Protein AF-A0A969JCV2-F1 (afdb_monomer_lite)

Foldseek 3Di:
DVVVVVVVVVVVVCVVLLDDCPVVCVPCLLVLLLVLLLLLQCLAPPNVPLVSLLASCLSCCQNLQQVVNLNSLLSSLCNNLLSNLVCLCVQPPPCVVVQDRVRNNVVSVCVSVVLSVVSSVLSSVLSNQLNVVCFQHDLLVSLVSSLVSNLVSLVVCVVDPSNPDASLNSCPPPVPVLCVVCVPVRSSSSSSVSSSSSSVVNNVVCVSNVNDRPHPPVPPPDDDDDDDDDDDDDDDDDDDDDDDPDDDDDPDDDDD

Structure (mmCIF, N/CA/C/O backbone):
data_AF-A0A969JCV2-F1
#
_entry.id   AF-A0A969JCV2-F1
#
loop_
_atom_site.group_PDB
_atom_site.id
_atom_site.type_symbol
_atom_site.label_atom_id
_atom_site.label_alt_id
_atom_site.label_comp_id
_atom_site.label_asym_id
_atom_site.label_entity_id
_atom_site.label_seq_id
_atom_site.pdbx_PDB_ins_code
_atom_site.Cartn_x
_atom_site.Cartn_y
_atom_site.Cartn_z
_atom_site.occupancy
_atom_site.B_iso_or_equiv
_atom_site.auth_seq_id
_atom_site.auth_comp_id
_atom_site.auth_asym_id
_atom_site.auth_atom_id
_atom_site.pdbx_PDB_model_num
ATOM 1 N N . MET A 1 1 ? -20.016 -38.758 30.111 1.00 60.88 1 MET A N 1
ATOM 2 C CA . MET A 1 1 ? -18.910 -38.739 29.123 1.00 60.88 1 MET A CA 1
ATOM 3 C C . MET A 1 1 ? -18.969 -37.520 28.186 1.00 60.88 1 MET A C 1
ATOM 5 O O . MET A 1 1 ? -17.966 -36.830 28.067 1.00 60.88 1 MET A O 1
ATOM 9 N N . ALA A 1 2 ? -20.132 -37.163 27.619 1.00 63.25 2 ALA A N 1
ATOM 10 C CA . ALA A 1 2 ? -20.286 -36.022 26.694 1.00 63.25 2 ALA A CA 1
ATOM 11 C C . ALA A 1 2 ? -19.918 -34.629 27.268 1.00 63.25 2 ALA A C 1
ATOM 13 O O . ALA A 1 2 ? -19.254 -33.840 26.601 1.00 63.25 2 ALA A O 1
ATOM 14 N N . GLN A 1 3 ? -20.253 -34.330 28.531 1.00 61.31 3 GLN A N 1
ATOM 15 C CA . GLN A 1 3 ? -19.911 -33.029 29.139 1.00 61.31 3 GLN A CA 1
ATOM 16 C C . GLN A 1 3 ? -18.402 -32.790 29.316 1.00 61.31 3 GLN A C 1
ATOM 18 O O . GLN A 1 3 ? -17.944 -31.647 29.329 1.00 61.31 3 GLN A O 1
ATOM 23 N N . GLN A 1 4 ? -17.616 -33.857 29.455 1.00 67.94 4 GLN A N 1
ATOM 24 C CA . GLN A 1 4 ? -16.166 -33.755 29.621 1.00 67.94 4 GLN A CA 1
ATOM 25 C C . GLN A 1 4 ? -15.474 -33.447 28.286 1.00 67.94 4 GLN A C 1
ATOM 27 O O . GLN A 1 4 ? -14.495 -32.702 28.264 1.00 67.94 4 GLN A O 1
ATOM 32 N N . GLN A 1 5 ? -16.027 -33.952 27.177 1.00 68.19 5 GLN A N 1
ATOM 33 C CA . GLN A 1 5 ? -15.576 -33.621 25.825 1.00 68.19 5 GLN A CA 1
ATOM 34 C C . GLN A 1 5 ? -15.898 -32.165 25.463 1.00 68.19 5 GLN A C 1
ATOM 36 O O . GLN A 1 5 ? -15.026 -31.471 24.946 1.00 68.19 5 GLN A O 1
ATOM 41 N N . TRP A 1 6 ? -17.077 -31.655 25.837 1.00 66.75 6 TRP A N 1
ATOM 42 C CA . TRP A 1 6 ? -17.459 -30.257 25.589 1.00 66.75 6 TRP A CA 1
ATOM 43 C C . TRP A 1 6 ? -16.509 -29.247 26.260 1.00 66.75 6 TRP A C 1
ATOM 45 O O . TRP A 1 6 ? -15.954 -28.369 25.603 1.00 66.75 6 TRP A O 1
ATOM 55 N N . LYS A 1 7 ? -16.183 -29.455 27.544 1.00 73.44 7 LYS A N 1
ATOM 56 C CA . LYS A 1 7 ? -15.220 -28.613 28.287 1.00 73.44 7 LYS A CA 1
ATOM 57 C C . LYS A 1 7 ? -13.771 -28.727 27.793 1.00 73.44 7 LYS A C 1
ATOM 59 O O . LYS A 1 7 ? -12.922 -27.917 28.172 1.00 73.44 7 LYS A O 1
ATOM 64 N N . SER A 1 8 ? -13.443 -29.777 27.038 1.00 72.00 8 SER A N 1
ATOM 65 C CA . SER A 1 8 ? -12.140 -29.931 26.377 1.00 72.00 8 SER A CA 1
ATOM 66 C C . SER A 1 8 ? -12.092 -29.092 25.102 1.00 72.00 8 SER A C 1
ATOM 68 O O . SER A 1 8 ? -11.144 -28.334 24.910 1.00 72.00 8 SER A O 1
ATOM 70 N N . VAL A 1 9 ? -13.153 -29.145 24.293 1.00 70.69 9 VAL A N 1
ATOM 71 C CA . VAL A 1 9 ? -13.303 -28.329 23.081 1.00 70.69 9 VAL A CA 1
ATOM 72 C C . VAL A 1 9 ? -13.327 -26.842 23.425 1.00 70.69 9 VAL A C 1
ATOM 74 O O . VAL A 1 9 ? -12.592 -26.088 22.805 1.00 70.69 9 VAL A O 1
ATOM 77 N N . GLU A 1 10 ? -14.039 -26.413 24.470 1.00 69.62 10 GLU A N 1
ATOM 78 C CA . GLU A 1 10 ? -14.010 -25.016 24.939 1.00 69.62 10 GLU A CA 1
ATOM 79 C C . GLU A 1 10 ? -12.619 -24.582 25.421 1.00 69.62 10 GLU A C 1
ATOM 81 O O . GLU A 1 10 ? -12.212 -23.443 25.204 1.00 69.62 10 GLU A O 1
ATOM 86 N N . ARG A 1 11 ? -11.840 -25.481 26.036 1.00 66.69 11 ARG A N 1
ATOM 87 C CA . ARG A 1 11 ? -10.457 -25.192 26.457 1.00 66.69 11 ARG A CA 1
ATOM 88 C C . ARG A 1 11 ? -9.481 -25.130 25.284 1.00 66.69 11 ARG A C 1
ATOM 90 O O . ARG A 1 11 ? -8.543 -24.341 25.322 1.00 66.69 11 ARG A O 1
ATOM 97 N N . TRP A 1 12 ? -9.690 -25.940 24.253 1.00 60.59 12 TRP A N 1
ATOM 98 C CA . TRP A 1 12 ? -8.914 -25.886 23.015 1.00 60.59 12 TRP A CA 1
ATOM 99 C C . TRP A 1 12 ? -9.285 -24.671 22.164 1.00 60.59 12 TRP A C 1
ATOM 101 O O . TRP A 1 12 ? -8.397 -23.935 21.744 1.00 60.59 12 TRP A O 1
ATOM 111 N N . ALA A 1 13 ? -10.580 -24.405 21.994 1.00 56.06 13 ALA A N 1
ATOM 112 C CA . ALA A 1 13 ? -11.107 -23.237 21.301 1.00 56.06 13 ALA A CA 1
ATOM 113 C C . ALA A 1 13 ? -10.680 -21.946 21.998 1.00 56.06 13 ALA A C 1
ATOM 115 O O . ALA A 1 13 ? -10.181 -21.044 21.342 1.00 56.06 13 ALA A O 1
ATOM 116 N N . SER A 1 14 ? -10.767 -21.874 23.329 1.00 54.38 14 SER A N 1
ATOM 117 C CA . SER A 1 14 ? -10.277 -20.710 24.070 1.00 54.38 14 SER A CA 1
ATOM 118 C C . SER A 1 14 ? -8.761 -20.565 23.953 1.00 54.38 14 SER A C 1
ATOM 120 O O . SER A 1 14 ? -8.300 -19.460 23.742 1.00 54.38 14 SER A O 1
ATOM 122 N N . LYS A 1 15 ? -7.949 -21.629 23.949 1.00 52.28 15 LYS A N 1
ATOM 123 C CA . LYS A 1 15 ? -6.501 -21.495 23.678 1.00 52.28 15 LYS A CA 1
ATOM 124 C C . LYS A 1 15 ? -6.175 -21.032 22.251 1.00 52.28 15 LYS A C 1
ATOM 126 O O . LYS A 1 15 ? -5.227 -20.265 22.095 1.00 52.28 15 LYS A O 1
ATOM 131 N N . LEU A 1 16 ? -6.940 -21.460 21.243 1.00 51.97 16 LEU A N 1
ATOM 132 C CA . LEU A 1 16 ? -6.809 -20.985 19.857 1.00 51.97 16 LEU A CA 1
ATOM 133 C C . LEU A 1 16 ? -7.309 -19.541 19.680 1.00 51.97 16 LEU A C 1
ATOM 135 O O . LEU A 1 16 ? -6.733 -18.793 18.899 1.00 51.97 16 LEU A O 1
ATOM 139 N N . LEU A 1 17 ? -8.340 -19.138 20.426 1.00 52.00 17 LEU A N 1
ATOM 140 C CA . LEU A 1 17 ? -8.931 -17.795 20.385 1.00 52.00 17 LEU A CA 1
ATOM 141 C C . LEU A 1 17 ? -8.226 -16.792 21.322 1.00 52.00 17 LEU A C 1
ATOM 143 O O . LEU A 1 17 ? -8.331 -15.592 21.101 1.00 52.00 17 LEU A O 1
ATOM 147 N N . ILE A 1 18 ? -7.494 -17.260 22.342 1.00 52.53 18 ILE A N 1
ATOM 148 C CA . ILE A 1 18 ? -6.749 -16.440 23.325 1.00 52.53 18 ILE A CA 1
ATOM 149 C C . ILE A 1 18 ? -5.265 -16.280 22.937 1.00 52.53 18 ILE A C 1
ATOM 151 O O . ILE A 1 18 ? -4.625 -15.328 23.374 1.00 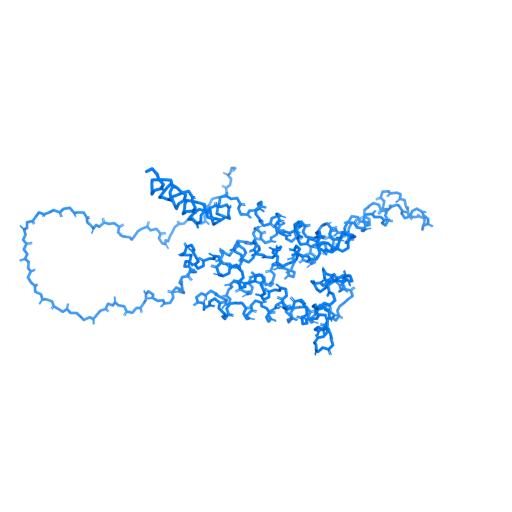52.53 18 ILE A O 1
ATOM 155 N N . ASN A 1 19 ? -4.727 -17.113 22.033 1.00 41.78 19 ASN A N 1
ATOM 156 C CA . ASN A 1 19 ? -3.446 -16.844 21.354 1.00 41.78 19 ASN A CA 1
ATOM 157 C C . ASN A 1 19 ? -3.586 -16.518 19.843 1.00 41.78 19 ASN A C 1
ATOM 159 O O . ASN A 1 19 ? -3.075 -17.279 19.019 1.00 41.78 19 ASN A O 1
ATOM 163 N N . PRO A 1 20 ? -4.208 -15.397 19.427 1.00 44.81 20 PRO A N 1
ATOM 164 C CA . PRO A 1 20 ? -4.107 -14.906 18.050 1.00 44.81 20 PRO A CA 1
ATOM 165 C C . PRO A 1 20 ? -2.816 -14.070 17.812 1.00 44.81 20 PRO A C 1
ATOM 167 O O . PRO A 1 20 ? -2.014 -13.873 18.731 1.00 44.81 20 PRO A O 1
ATOM 170 N N . PRO A 1 21 ? -2.550 -13.598 16.570 1.00 45.78 21 PRO A N 1
ATOM 171 C CA . PRO A 1 21 ? -1.227 -13.198 16.046 1.00 45.78 21 PRO A CA 1
ATOM 172 C C . PRO A 1 21 ? -0.503 -12.012 16.716 1.00 45.78 21 PRO A C 1
ATOM 174 O O . PRO A 1 21 ? 0.588 -11.646 16.271 1.00 45.78 21 PRO A O 1
ATOM 177 N N . ALA A 1 22 ? -1.014 -11.437 17.807 1.00 47.03 22 ALA A N 1
ATOM 178 C CA . ALA A 1 22 ? -0.356 -10.343 18.530 1.00 47.03 22 ALA A CA 1
ATOM 179 C C . ALA A 1 22 ? 1.055 -10.712 19.040 1.00 47.03 22 ALA A C 1
ATOM 181 O O . ALA A 1 22 ? 1.947 -9.860 19.085 1.00 47.03 22 ALA A O 1
ATOM 182 N N . ARG A 1 23 ? 1.303 -11.997 19.347 1.00 48.78 23 ARG A N 1
ATOM 183 C CA . ARG A 1 23 ? 2.644 -12.510 19.694 1.00 48.78 23 ARG A CA 1
ATOM 184 C C . ARG A 1 23 ? 3.592 -12.596 18.486 1.00 48.78 23 ARG A C 1
ATOM 186 O O . ARG A 1 23 ? 4.800 -12.466 18.648 1.00 48.78 23 ARG A O 1
ATOM 193 N N . ILE A 1 24 ? 3.060 -12.787 17.276 1.00 50.75 24 ILE A N 1
ATOM 194 C CA . ILE A 1 24 ? 3.843 -12.892 16.031 1.00 50.75 24 ILE A CA 1
ATOM 195 C C . ILE A 1 24 ? 4.279 -11.499 15.563 1.00 50.75 24 ILE A C 1
ATOM 197 O O . ILE A 1 24 ? 5.454 -11.303 15.243 1.00 50.75 24 ILE A O 1
ATOM 201 N N . ALA A 1 25 ? 3.369 -10.518 15.613 1.00 54.81 25 ALA A N 1
ATOM 202 C CA . ALA A 1 25 ? 3.670 -9.122 15.290 1.00 54.81 25 ALA A CA 1
ATOM 203 C C . ALA A 1 25 ? 4.769 -8.533 16.196 1.00 54.81 25 ALA A C 1
ATOM 205 O O . ALA A 1 25 ? 5.583 -7.734 15.743 1.00 54.81 25 ALA A O 1
ATOM 206 N N . THR A 1 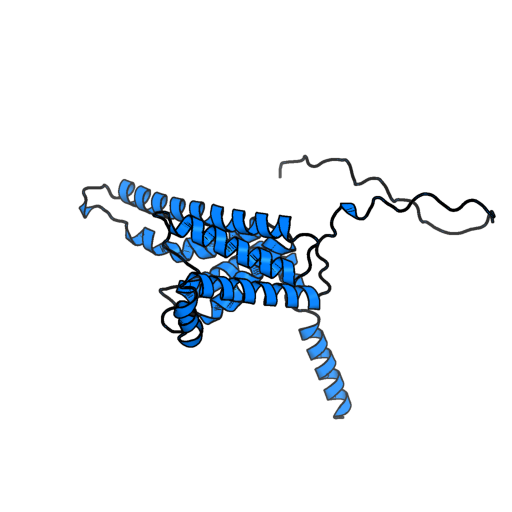26 ? 4.832 -8.961 17.461 1.00 61.28 26 THR A N 1
ATOM 207 C CA . THR A 1 26 ? 5.825 -8.479 18.435 1.00 61.28 26 THR A CA 1
ATOM 208 C C . THR A 1 26 ? 7.163 -9.220 18.375 1.00 61.28 26 THR A C 1
ATOM 210 O O . THR A 1 26 ? 8.195 -8.595 18.601 1.00 61.28 26 THR A O 1
ATOM 213 N N . GLN A 1 27 ? 7.192 -10.514 18.03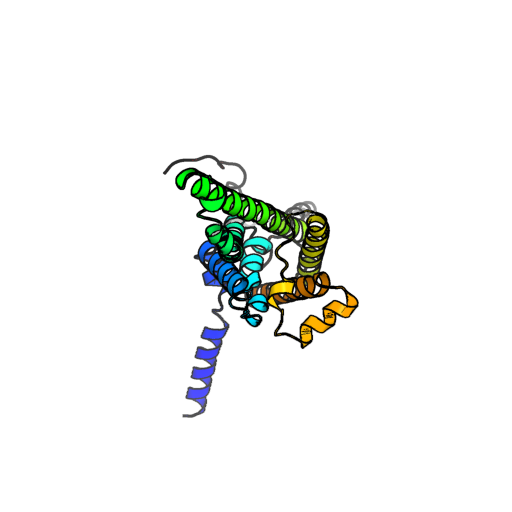4 1.00 70.56 27 GLN A N 1
ATOM 214 C CA . GLN A 1 27 ? 8.449 -11.278 17.967 1.00 70.56 27 GLN A CA 1
ATOM 215 C C . GLN A 1 27 ? 9.192 -11.130 16.635 1.00 70.56 27 GLN A C 1
ATOM 217 O O . GLN A 1 27 ? 10.422 -11.154 16.615 1.00 70.56 27 GLN A O 1
ATOM 222 N N . ARG A 1 28 ? 8.471 -10.995 15.512 1.00 87.31 28 ARG A N 1
ATOM 223 C CA . ARG A 1 28 ? 9.064 -10.852 14.169 1.00 87.31 28 ARG A CA 1
ATOM 224 C C . ARG A 1 28 ? 8.319 -9.796 13.338 1.00 87.31 28 ARG A C 1
ATOM 226 O O . ARG A 1 28 ? 7.762 -10.130 12.290 1.00 87.31 28 ARG A O 1
ATOM 233 N N . PRO A 1 29 ? 8.332 -8.518 13.765 1.00 90.75 29 PRO A N 1
ATOM 234 C CA . PRO A 1 29 ? 7.567 -7.445 13.121 1.00 90.75 29 PRO A CA 1
ATOM 235 C C . PRO A 1 29 ? 7.912 -7.265 11.638 1.00 90.75 29 PRO A C 1
ATOM 237 O O . PRO A 1 29 ? 7.024 -7.038 10.824 1.00 90.75 29 PRO A O 1
ATOM 240 N N . LEU A 1 30 ? 9.191 -7.416 11.271 1.00 95.06 30 LEU A N 1
ATOM 241 C CA . LEU A 1 30 ? 9.649 -7.286 9.883 1.00 95.06 30 LEU A CA 1
ATOM 242 C C . LEU A 1 30 ? 9.045 -8.355 8.974 1.00 95.06 30 LEU A C 1
ATOM 244 O O . LEU A 1 30 ? 8.518 -8.025 7.919 1.00 95.06 30 LEU A O 1
ATOM 248 N N . LEU A 1 31 ? 9.093 -9.623 9.396 1.00 95.25 31 LEU A N 1
ATOM 249 C CA . LEU A 1 31 ? 8.546 -10.733 8.618 1.00 95.25 31 LEU A CA 1
ATOM 250 C C . LEU A 1 31 ? 7.027 -10.611 8.490 1.00 95.25 31 LEU A C 1
ATOM 252 O O . LEU A 1 31 ? 6.486 -10.821 7.412 1.00 95.25 31 LEU A O 1
ATOM 256 N N . PHE A 1 32 ? 6.343 -10.240 9.574 1.00 95.12 32 PHE A N 1
ATOM 257 C CA . PHE A 1 32 ? 4.895 -10.058 9.561 1.00 95.12 32 PHE A CA 1
ATOM 258 C C . PHE A 1 32 ? 4.468 -8.962 8.573 1.00 95.12 32 PHE A C 1
ATOM 260 O O . PHE A 1 32 ? 3.575 -9.177 7.755 1.00 95.12 32 PHE A O 1
ATOM 267 N N . CYS A 1 33 ? 5.166 -7.825 8.577 1.00 97.06 33 CYS A N 1
ATOM 268 C CA . CYS A 1 33 ? 4.969 -6.777 7.582 1.00 97.06 33 CYS A CA 1
ATOM 269 C C . CYS A 1 33 ? 5.326 -7.213 6.158 1.00 97.06 33 CYS A C 1
ATOM 271 O O . CYS A 1 33 ? 4.561 -6.935 5.241 1.00 97.06 33 CYS A O 1
ATOM 273 N N . ALA A 1 34 ? 6.452 -7.901 5.963 1.00 97.50 34 ALA A N 1
ATOM 274 C CA . ALA A 1 34 ? 6.869 -8.389 4.650 1.00 97.50 34 ALA A CA 1
ATOM 275 C C . ALA A 1 34 ? 5.826 -9.343 4.046 1.00 97.50 34 ALA A C 1
ATOM 277 O O . ALA A 1 34 ? 5.492 -9.223 2.871 1.00 97.50 34 ALA A O 1
ATOM 278 N N . LEU A 1 35 ? 5.250 -10.234 4.861 1.00 97.38 35 LEU A N 1
ATOM 279 C CA . LEU A 1 35 ? 4.144 -11.099 4.450 1.00 97.38 35 LEU A CA 1
ATOM 280 C C . LEU A 1 35 ? 2.900 -10.287 4.075 1.00 97.38 35 LEU A C 1
ATOM 282 O O . LEU A 1 35 ? 2.281 -10.583 3.062 1.00 97.38 35 LEU A O 1
ATOM 286 N N . GLY A 1 36 ? 2.559 -9.240 4.834 1.00 97.94 36 GLY A N 1
ATOM 287 C CA . GLY A 1 36 ? 1.481 -8.319 4.456 1.00 97.94 36 GLY A CA 1
ATOM 288 C C . GLY A 1 36 ? 1.711 -7.667 3.090 1.00 97.94 36 GLY A C 1
ATOM 289 O O . GLY A 1 36 ? 0.800 -7.640 2.266 1.00 97.94 36 GLY A O 1
ATOM 290 N N . GLY A 1 37 ? 2.938 -7.204 2.830 1.00 97.94 37 GLY A N 1
ATOM 291 C CA . GLY A 1 37 ? 3.316 -6.586 1.557 1.00 97.94 37 GLY A CA 1
ATOM 292 C C . GLY A 1 37 ? 3.237 -7.574 0.397 1.00 97.94 37 GLY A C 1
ATOM 293 O O . GLY A 1 37 ? 2.687 -7.250 -0.651 1.00 97.94 37 GLY A O 1
ATOM 294 N N . LEU A 1 38 ? 3.691 -8.812 0.616 1.00 98.00 38 LEU A N 1
ATOM 295 C CA . LEU A 1 38 ? 3.561 -9.907 -0.345 1.00 98.00 38 LEU A CA 1
ATOM 296 C C . LEU A 1 38 ? 2.090 -10.220 -0.656 1.00 98.00 38 LEU A C 1
ATOM 298 O O . LEU A 1 38 ? 1.721 -10.309 -1.823 1.00 98.00 38 LEU A O 1
ATOM 302 N N . LEU A 1 39 ? 1.242 -10.368 0.367 1.00 98.12 39 LEU A N 1
ATOM 303 C CA . LEU A 1 39 ? -0.190 -10.624 0.174 1.00 98.12 39 LEU A CA 1
ATOM 304 C C . LEU A 1 39 ? -0.851 -9.504 -0.629 1.00 98.12 39 LEU A C 1
ATOM 306 O O . LEU A 1 39 ? -1.665 -9.780 -1.506 1.00 98.12 39 LEU A O 1
ATOM 310 N N . PHE A 1 40 ? -0.490 -8.252 -0.347 1.00 97.81 40 PHE A N 1
ATOM 311 C CA . PHE A 1 40 ? -1.033 -7.117 -1.076 1.00 97.81 40 PHE A CA 1
ATOM 312 C C . PHE A 1 40 ? -0.533 -7.077 -2.528 1.00 97.81 40 PHE A C 1
ATOM 314 O O . PHE A 1 40 ? -1.345 -6.885 -3.425 1.00 97.81 40 PHE A O 1
ATOM 321 N N . ALA A 1 41 ? 0.751 -7.348 -2.790 1.00 97.00 41 ALA A N 1
ATOM 322 C CA . ALA A 1 41 ? 1.288 -7.443 -4.154 1.00 97.00 41 ALA A CA 1
ATOM 323 C C . ALA A 1 41 ? 0.580 -8.516 -4.991 1.00 97.00 41 ALA A C 1
ATOM 325 O O . ALA A 1 41 ? 0.230 -8.278 -6.142 1.00 97.00 41 ALA A O 1
ATOM 326 N N . LEU A 1 42 ? 0.303 -9.682 -4.401 1.00 96.94 42 LEU A N 1
ATOM 327 C CA . LEU A 1 42 ? -0.426 -10.761 -5.075 1.00 96.94 42 LEU A CA 1
ATOM 328 C C . LEU A 1 42 ? -1.887 -10.399 -5.395 1.00 96.94 42 LEU A C 1
ATOM 330 O O . LEU A 1 42 ? -2.516 -11.055 -6.226 1.00 96.94 42 LEU A O 1
ATOM 334 N N . ALA A 1 43 ? -2.441 -9.368 -4.752 1.00 97.00 43 ALA A N 1
ATOM 335 C CA . ALA A 1 43 ? -3.763 -8.860 -5.091 1.00 97.00 43 ALA A CA 1
ATOM 336 C C . ALA A 1 43 ? -3.769 -8.054 -6.402 1.00 97.00 43 ALA A C 1
ATOM 338 O O . ALA A 1 43 ? -4.830 -7.887 -6.996 1.00 97.00 43 ALA A O 1
ATOM 339 N N . LEU A 1 44 ? -2.612 -7.566 -6.860 1.00 95.00 44 LEU A N 1
ATOM 340 C CA . LEU A 1 44 ? -2.473 -6.798 -8.095 1.00 95.00 44 LEU A CA 1
ATOM 341 C C . LEU A 1 44 ? -2.181 -7.708 -9.303 1.00 95.00 44 LEU A C 1
ATOM 343 O O . LEU A 1 44 ? -1.820 -8.882 -9.141 1.00 95.00 44 LEU A O 1
ATOM 347 N N . PRO A 1 45 ? -2.338 -7.193 -10.538 1.00 90.81 45 PRO A N 1
ATOM 348 C CA . PRO A 1 45 ? -1.839 -7.867 -11.728 1.00 90.81 45 PRO A CA 1
ATOM 349 C C . PRO A 1 45 ? -0.346 -8.227 -11.599 1.00 90.81 45 PRO A C 1
ATOM 351 O O . PRO A 1 45 ? 0.419 -7.454 -11.022 1.00 90.81 45 PRO A O 1
ATOM 354 N N . PRO A 1 46 ? 0.087 -9.377 -12.144 1.00 90.75 46 PRO A N 1
ATOM 355 C CA . PRO A 1 46 ? -0.678 -10.286 -13.005 1.00 90.75 46 PRO A CA 1
ATOM 356 C C . PRO A 1 46 ? -1.570 -11.294 -12.258 1.00 90.75 46 PRO A C 1
ATOM 358 O O . PRO A 1 46 ? -2.381 -11.956 -12.900 1.00 90.75 46 PRO A O 1
ATOM 361 N N . TRP A 1 47 ? -1.443 -11.440 -10.933 1.00 94.62 47 TRP A N 1
ATOM 362 C CA . TRP A 1 47 ? -2.136 -12.504 -10.189 1.00 94.62 47 TRP A CA 1
ATOM 363 C C . TRP A 1 47 ? -3.598 -12.187 -9.876 1.00 94.62 47 TRP A C 1
ATOM 365 O O . TRP A 1 47 ? -4.434 -13.087 -9.915 1.00 94.62 47 TRP A O 1
ATOM 375 N N . GLY A 1 48 ? -3.911 -10.928 -9.553 1.00 93.56 48 GLY A N 1
ATOM 376 C CA . GLY A 1 48 ? -5.290 -10.472 -9.359 1.00 93.56 48 GLY A CA 1
ATOM 377 C C . GLY A 1 48 ? -6.042 -11.189 -8.230 1.00 93.56 48 GLY A C 1
ATOM 378 O O . GLY A 1 48 ? -7.267 -11.325 -8.300 1.00 93.56 48 GLY A O 1
ATOM 379 N N . LEU A 1 49 ? -5.339 -11.664 -7.190 1.00 96.31 49 LEU A N 1
ATOM 380 C CA . LEU A 1 49 ? -5.940 -12.313 -6.016 1.00 96.31 49 LEU A CA 1
ATOM 381 C C . LEU A 1 49 ? -6.574 -11.264 -5.089 1.00 96.31 49 LEU A C 1
ATOM 383 O O . LEU A 1 49 ? -6.188 -11.106 -3.929 1.00 96.31 49 LEU A O 1
ATOM 387 N N . TRP A 1 50 ? -7.566 -10.543 -5.612 1.00 95.94 50 TRP A N 1
ATOM 388 C CA . TRP A 1 50 ? -8.197 -9.376 -4.998 1.00 95.94 50 TRP A CA 1
ATOM 389 C C . TRP A 1 50 ? -8.646 -9.543 -3.534 1.00 95.94 50 TRP A C 1
ATOM 391 O O . TRP A 1 50 ? -8.596 -8.543 -2.806 1.00 95.94 50 TRP A O 1
ATOM 401 N N . PRO A 1 51 ? -9.044 -10.740 -3.029 1.00 96.62 51 PRO A N 1
ATOM 402 C CA . PRO A 1 51 ? -9.394 -10.889 -1.619 1.00 96.62 51 PRO A CA 1
ATOM 403 C C . PRO A 1 51 ? -8.224 -10.577 -0.677 1.00 96.62 51 PRO A C 1
ATOM 405 O O . PRO A 1 51 ? -8.444 -10.118 0.442 1.00 96.62 51 PRO A O 1
ATOM 408 N N . LEU A 1 52 ? -6.979 -10.786 -1.122 1.00 97.62 52 LEU A N 1
ATOM 409 C CA . LEU A 1 52 ? -5.788 -10.581 -0.296 1.00 97.62 52 LEU A CA 1
ATOM 410 C C . LEU A 1 52 ? -5.561 -9.107 0.062 1.00 97.62 52 LEU A C 1
ATOM 412 O O . LEU A 1 52 ? -5.071 -8.820 1.155 1.00 97.62 52 LEU A O 1
ATOM 416 N N . ALA A 1 53 ? -5.986 -8.164 -0.785 1.00 97.38 53 ALA A N 1
ATOM 417 C CA . ALA A 1 53 ? -5.882 -6.730 -0.501 1.00 97.38 53 ALA A CA 1
ATOM 418 C C . ALA A 1 53 ? -6.671 -6.306 0.753 1.00 97.38 53 ALA A C 1
ATOM 420 O O . ALA A 1 53 ? -6.288 -5.355 1.435 1.00 97.38 53 ALA A O 1
ATOM 421 N N . TRP A 1 54 ? -7.726 -7.038 1.124 1.00 97.62 54 TRP A N 1
ATOM 422 C CA . TRP A 1 54 ? -8.533 -6.753 2.318 1.00 97.62 54 TRP A CA 1
ATOM 423 C C . TRP A 1 54 ? -7.851 -7.127 3.639 1.00 97.62 54 TRP A C 1
ATOM 425 O O . TRP A 1 54 ? -8.329 -6.730 4.700 1.00 97.62 54 TRP A O 1
ATOM 435 N N . LEU A 1 55 ? -6.745 -7.876 3.578 1.00 97.00 55 LEU A N 1
ATOM 436 C CA . LEU A 1 55 ? -5.950 -8.267 4.746 1.00 97.00 55 LEU A CA 1
ATOM 437 C C . LEU A 1 55 ? -4.474 -7.856 4.640 1.00 97.00 55 LEU A C 1
ATOM 439 O O . LEU A 1 55 ? -3.777 -7.813 5.653 1.00 97.00 55 LEU A O 1
ATOM 443 N N . GLY A 1 56 ? -3.979 -7.546 3.439 1.00 97.12 56 GLY A N 1
ATOM 444 C CA . GLY A 1 56 ? -2.566 -7.260 3.194 1.00 97.12 56 GLY A CA 1
ATOM 445 C C . GLY A 1 56 ? -2.041 -6.017 3.918 1.00 97.12 56 GLY A C 1
ATOM 446 O O . GLY A 1 56 ? -0.865 -5.983 4.273 1.00 97.12 56 GLY A O 1
ATOM 447 N N . LEU A 1 57 ? -2.888 -5.023 4.220 1.00 97.94 57 LEU A N 1
ATOM 448 C CA . LEU A 1 57 ? -2.484 -3.827 4.980 1.00 97.94 57 LEU A CA 1
ATOM 449 C C . LEU A 1 57 ? -2.595 -4.011 6.500 1.00 97.94 57 LEU A C 1
ATOM 451 O O . LEU A 1 57 ? -2.037 -3.198 7.239 1.00 97.94 57 LEU A O 1
ATOM 455 N N . VAL A 1 58 ? -3.260 -5.062 6.997 1.00 97.75 58 VAL A N 1
ATOM 456 C CA . VAL A 1 58 ? -3.407 -5.305 8.446 1.00 97.75 58 VAL A CA 1
ATOM 457 C C . VAL A 1 58 ? -2.044 -5.346 9.161 1.00 97.75 58 VAL A C 1
ATOM 459 O O . VAL A 1 58 ? -1.897 -4.641 10.165 1.00 97.75 58 VAL A O 1
ATOM 462 N N . PRO A 1 59 ? -1.009 -6.063 8.663 1.00 96.62 59 PRO A N 1
ATOM 463 C CA . PRO A 1 59 ? 0.308 -6.061 9.300 1.00 96.62 59 PRO A CA 1
ATOM 464 C C . PRO A 1 59 ? 0.973 -4.683 9.339 1.00 96.62 59 PRO A C 1
ATOM 466 O O . PRO A 1 59 ? 1.546 -4.307 10.364 1.00 96.62 59 PRO A O 1
ATOM 469 N N . LEU A 1 60 ? 0.856 -3.906 8.255 1.00 97.44 60 LEU A N 1
ATOM 470 C CA . LEU A 1 60 ? 1.370 -2.536 8.187 1.00 97.44 60 LEU A CA 1
ATOM 471 C C . LEU A 1 60 ? 0.668 -1.630 9.201 1.00 97.44 60 LEU A C 1
ATOM 473 O O . LEU A 1 60 ? 1.322 -0.832 9.870 1.00 97.44 60 LEU A O 1
ATOM 477 N N . TRP A 1 61 ? -0.647 -1.772 9.363 1.00 97.62 61 TRP A N 1
ATOM 478 C CA . TRP A 1 61 ? -1.398 -0.994 10.340 1.00 97.62 61 TRP A CA 1
ATOM 479 C C . TRP A 1 61 ? -0.978 -1.328 11.775 1.00 97.62 61 TRP A C 1
ATOM 481 O O . TRP A 1 61 ? -0.674 -0.436 12.564 1.00 97.62 61 TRP A O 1
ATOM 491 N N . GLN A 1 62 ? -0.888 -2.610 12.128 1.00 95.12 62 GLN A N 1
ATOM 492 C CA . GLN A 1 62 ? -0.513 -3.013 13.486 1.00 95.12 62 GLN A CA 1
ATOM 493 C C . GLN A 1 62 ? 0.927 -2.610 13.828 1.00 95.12 62 GLN A C 1
ATOM 495 O O . GLN A 1 62 ? 1.188 -1.947 14.829 1.00 95.12 62 GLN A O 1
ATOM 500 N N . VAL A 1 63 ? 1.887 -2.971 12.982 1.00 94.56 63 VAL A N 1
ATOM 501 C CA . VAL A 1 63 ? 3.309 -2.750 13.275 1.00 94.56 63 VAL A CA 1
ATOM 502 C C . VAL A 1 63 ? 3.720 -1.309 12.969 1.00 94.56 63 VAL A C 1
ATOM 504 O O . VAL A 1 63 ? 4.386 -0.661 13.775 1.00 94.56 63 VAL A O 1
ATOM 507 N N . GLY A 1 64 ? 3.318 -0.776 11.819 1.00 95.56 64 GLY A N 1
ATOM 508 C CA . GLY A 1 64 ? 3.659 0.577 11.396 1.00 95.56 64 GLY A CA 1
ATOM 509 C C . GLY A 1 64 ? 2.862 1.638 12.146 1.00 95.56 64 GLY A C 1
ATOM 510 O O . GLY A 1 64 ? 3.450 2.527 12.758 1.00 95.56 64 GLY A O 1
ATOM 511 N N . ILE A 1 65 ? 1.531 1.557 12.129 1.00 95.81 65 ILE A N 1
ATOM 512 C CA . ILE A 1 65 ? 0.674 2.615 12.686 1.00 95.81 65 ILE A CA 1
ATOM 513 C C . ILE A 1 65 ? 0.482 2.469 14.195 1.00 95.81 65 ILE A C 1
ATOM 515 O O . ILE A 1 65 ? 0.620 3.458 14.899 1.00 95.81 65 ILE A O 1
ATOM 519 N N . GLN A 1 66 ? 0.183 1.288 14.733 1.00 93.06 66 GLN A N 1
ATOM 520 C CA . GLN A 1 66 ? -0.108 1.167 16.171 1.00 93.06 66 GLN A CA 1
ATOM 521 C C . GLN A 1 66 ? 1.170 1.126 17.023 1.00 93.06 66 GLN A C 1
ATOM 523 O O . GLN A 1 66 ? 1.217 1.732 18.096 1.00 93.06 66 GLN A O 1
ATOM 528 N N . MET A 1 67 ? 2.222 0.450 16.544 1.00 91.62 67 MET A N 1
ATOM 529 C CA . MET A 1 67 ? 3.505 0.338 17.256 1.00 91.62 67 MET A CA 1
ATOM 530 C C . MET A 1 67 ? 4.548 1.384 16.826 1.00 91.62 67 MET A C 1
ATOM 532 O O . MET A 1 67 ? 5.573 1.526 17.492 1.00 91.62 67 MET A O 1
ATOM 536 N N . GLY A 1 68 ? 4.321 2.124 15.736 1.00 93.00 68 GLY A N 1
ATOM 537 C CA . GLY A 1 68 ? 5.262 3.139 15.246 1.00 93.00 68 GLY A CA 1
ATOM 538 C C . GLY A 1 68 ? 6.529 2.576 14.595 1.00 93.00 68 GLY A C 1
ATOM 539 O O . GLY A 1 68 ? 7.529 3.288 14.476 1.00 93.00 68 GLY A O 1
ATOM 540 N N . ASN A 1 69 ? 6.537 1.300 14.200 1.00 94.19 69 ASN A N 1
ATOM 541 C CA . ASN A 1 69 ? 7.724 0.639 13.668 1.00 94.19 69 ASN A CA 1
ATOM 542 C C . ASN A 1 69 ? 7.890 0.916 12.162 1.00 94.19 69 ASN A C 1
ATOM 544 O O . ASN A 1 69 ? 7.348 0.227 11.291 1.00 94.19 69 ASN A O 1
ATOM 548 N N . TRP A 1 70 ? 8.702 1.927 11.857 1.00 95.19 70 TRP A N 1
ATOM 549 C CA . TRP A 1 70 ? 9.017 2.330 10.485 1.00 95.19 70 TRP A CA 1
ATOM 550 C C . TRP A 1 70 ? 9.770 1.250 9.693 1.00 95.19 70 TRP A C 1
ATOM 552 O O . TRP A 1 70 ? 9.565 1.132 8.490 1.00 95.19 70 TRP A O 1
ATOM 562 N N . ARG A 1 71 ? 10.588 0.408 10.345 1.00 96.25 71 ARG A N 1
ATOM 563 C CA . ARG A 1 71 ? 11.318 -0.676 9.662 1.00 96.25 71 ARG A CA 1
ATOM 564 C C . ARG A 1 71 ? 10.368 -1.759 9.153 1.00 96.25 71 ARG A C 1
ATOM 566 O O . ARG A 1 71 ? 10.542 -2.252 8.046 1.00 96.25 71 ARG A O 1
ATOM 573 N N . GLY A 1 72 ? 9.339 -2.099 9.934 1.00 96.00 72 GLY A N 1
ATOM 574 C CA . GLY A 1 72 ? 8.257 -2.974 9.472 1.00 96.00 72 GLY A CA 1
ATOM 575 C C . GLY A 1 72 ? 7.521 -2.362 8.283 1.00 96.00 72 GLY A C 1
ATOM 576 O O . GLY A 1 72 ? 7.251 -3.039 7.300 1.00 96.00 72 GLY A O 1
ATOM 577 N N . SER A 1 73 ? 7.282 -1.055 8.328 1.00 96.44 73 SER A N 1
ATOM 578 C CA . SER A 1 73 ? 6.625 -0.336 7.230 1.00 96.44 73 SER A CA 1
ATOM 579 C C . SER A 1 73 ? 7.450 -0.365 5.940 1.00 96.44 73 SER A C 1
ATOM 581 O O . SER A 1 73 ? 6.901 -0.611 4.872 1.00 96.44 73 SER A O 1
ATOM 583 N N . LEU A 1 74 ? 8.774 -0.217 6.047 1.00 96.88 74 LEU A N 1
ATOM 584 C CA . LEU A 1 74 ? 9.698 -0.400 4.926 1.00 96.88 74 LEU A CA 1
ATOM 585 C C . LEU A 1 74 ? 9.710 -1.831 4.394 1.00 96.88 74 LEU A C 1
ATOM 587 O O . LEU A 1 74 ? 9.714 -2.021 3.186 1.00 96.88 74 LEU A O 1
ATOM 591 N N . ALA A 1 75 ? 9.692 -2.839 5.270 1.00 97.19 75 ALA A N 1
ATOM 592 C CA . ALA A 1 75 ? 9.635 -4.235 4.840 1.00 97.19 75 ALA A CA 1
ATOM 593 C C . ALA A 1 75 ? 8.342 -4.534 4.064 1.00 97.19 75 ALA A C 1
ATOM 595 O O . ALA A 1 75 ? 8.383 -5.204 3.037 1.00 97.19 75 ALA A O 1
ATOM 596 N N . TRP A 1 76 ? 7.207 -3.995 4.523 1.00 98.06 76 TRP A N 1
ATOM 597 C CA . TRP A 1 76 ? 5.942 -4.072 3.792 1.00 98.06 76 TRP A CA 1
ATOM 598 C C . TRP A 1 76 ? 6.052 -3.383 2.426 1.00 98.06 76 TRP A C 1
ATOM 600 O O . TRP A 1 76 ? 5.759 -4.002 1.407 1.00 98.06 76 TRP A O 1
ATOM 610 N N . ALA A 1 77 ? 6.538 -2.135 2.401 1.00 96.81 77 ALA A N 1
ATOM 611 C CA . ALA A 1 77 ? 6.653 -1.335 1.183 1.00 96.81 77 ALA A CA 1
ATOM 612 C C . ALA A 1 77 ? 7.618 -1.953 0.164 1.00 96.81 77 ALA A C 1
ATOM 614 O O . ALA A 1 77 ? 7.347 -1.916 -1.028 1.00 96.81 77 ALA A O 1
ATOM 615 N N . PHE A 1 78 ? 8.723 -2.554 0.612 1.00 95.75 78 PHE A N 1
ATOM 616 C CA . PHE A 1 78 ? 9.667 -3.242 -0.265 1.00 95.75 78 PHE A CA 1
ATOM 617 C C . PHE A 1 78 ? 9.048 -4.441 -0.958 1.00 95.75 78 PHE A C 1
ATOM 619 O O . PHE A 1 78 ? 9.176 -4.565 -2.170 1.00 95.75 78 PHE A O 1
ATOM 626 N N . LEU A 1 79 ? 8.388 -5.315 -0.196 1.00 96.94 79 LEU A N 1
ATOM 627 C CA . LEU A 1 79 ? 7.783 -6.511 -0.769 1.00 96.94 79 LEU A CA 1
ATOM 628 C C . LEU A 1 79 ? 6.634 -6.139 -1.697 1.00 96.94 79 LEU A C 1
ATOM 630 O O . LEU A 1 79 ? 6.541 -6.698 -2.781 1.00 96.94 79 LEU A O 1
ATOM 634 N N . TYR A 1 80 ? 5.805 -5.176 -1.299 1.00 96.50 80 TYR A N 1
ATOM 635 C CA . TYR A 1 80 ? 4.718 -4.703 -2.140 1.00 96.50 80 TYR A CA 1
ATOM 636 C C . TYR A 1 80 ? 5.238 -4.082 -3.446 1.00 96.50 80 TYR A C 1
ATOM 638 O O . TYR A 1 80 ? 4.992 -4.608 -4.526 1.00 96.50 80 TYR A O 1
ATOM 646 N N . GLU A 1 81 ? 6.018 -3.007 -3.352 1.00 94.56 81 GLU A N 1
ATOM 647 C CA . GLU A 1 81 ? 6.431 -2.224 -4.523 1.00 94.56 81 GLU A CA 1
ATOM 648 C C . GLU A 1 81 ? 7.493 -2.921 -5.360 1.00 94.56 81 GLU A C 1
ATOM 650 O O . GLU A 1 81 ? 7.466 -2.850 -6.584 1.00 94.56 81 GLU A O 1
ATOM 655 N N . GLY A 1 82 ? 8.424 -3.629 -4.719 1.00 94.69 82 GLY A N 1
ATOM 656 C CA . GLY A 1 82 ? 9.463 -4.367 -5.426 1.00 94.69 82 GLY A CA 1
ATOM 657 C C . GLY A 1 82 ? 8.875 -5.450 -6.327 1.00 94.69 82 GLY A C 1
ATOM 658 O O . GLY A 1 82 ? 9.345 -5.618 -7.454 1.00 94.69 82 GLY A O 1
ATOM 659 N N . ILE A 1 83 ? 7.823 -6.135 -5.857 1.00 95.44 83 ILE A N 1
ATOM 660 C CA . ILE A 1 83 ? 7.090 -7.127 -6.647 1.00 95.44 83 ILE A CA 1
ATOM 661 C C . ILE A 1 83 ? 6.220 -6.434 -7.691 1.00 95.44 83 ILE A C 1
ATOM 663 O O . ILE A 1 83 ? 6.315 -6.791 -8.858 1.00 95.44 83 ILE A O 1
ATOM 667 N N . THR A 1 84 ? 5.406 -5.438 -7.340 1.00 93.62 84 THR A N 1
ATOM 668 C CA . THR A 1 84 ? 4.532 -4.780 -8.328 1.00 93.62 84 THR A CA 1
ATOM 669 C C . THR A 1 84 ? 5.336 -4.139 -9.467 1.00 93.62 84 THR A C 1
ATOM 671 O O . THR A 1 84 ? 4.924 -4.191 -10.623 1.00 93.62 84 THR A O 1
ATOM 674 N N . ALA A 1 85 ? 6.522 -3.593 -9.180 1.00 94.25 85 ALA A N 1
ATOM 675 C CA . ALA A 1 85 ? 7.393 -2.941 -10.161 1.00 94.25 85 ALA A CA 1
ATOM 676 C C . ALA A 1 85 ? 8.333 -3.889 -10.911 1.00 94.25 85 ALA A C 1
ATOM 678 O O . ALA A 1 85 ? 9.126 -3.419 -11.725 1.00 94.25 85 ALA A O 1
ATOM 679 N N . HIS A 1 86 ? 8.267 -5.206 -10.672 1.00 93.75 86 HIS A N 1
ATOM 680 C CA . HIS A 1 86 ? 9.223 -6.159 -11.248 1.00 93.75 86 HIS A CA 1
ATOM 681 C C . HIS A 1 86 ? 9.287 -6.124 -12.783 1.00 93.75 86 HIS A C 1
ATOM 683 O O . HIS A 1 86 ? 10.350 -6.370 -13.339 1.00 93.75 86 HIS A O 1
ATOM 689 N N . TRP A 1 87 ? 8.198 -5.762 -13.464 1.00 93.19 87 TRP A N 1
ATOM 690 C CA . TRP A 1 87 ? 8.156 -5.647 -14.927 1.00 93.19 87 TRP A CA 1
ATOM 691 C C . TRP A 1 87 ? 9.175 -4.637 -15.488 1.00 93.19 87 TRP A C 1
ATOM 693 O O . TRP A 1 87 ? 9.535 -4.705 -16.657 1.00 93.19 87 TRP A O 1
ATOM 703 N N . LEU A 1 88 ? 9.696 -3.704 -14.679 1.00 94.62 88 LEU A N 1
ATOM 704 C CA . LEU A 1 88 ? 10.758 -2.785 -15.111 1.00 94.62 88 LEU A CA 1
ATOM 705 C C . LEU A 1 88 ? 12.060 -3.511 -15.461 1.00 94.62 88 LEU A C 1
ATOM 707 O O . LEU A 1 88 ? 12.862 -2.986 -16.233 1.00 94.62 88 LEU A O 1
ATOM 711 N N . TRP A 1 89 ? 12.268 -4.718 -14.930 1.00 94.94 89 TRP A N 1
ATOM 712 C CA . TRP A 1 89 ? 13.377 -5.574 -15.342 1.00 94.94 89 TRP A CA 1
ATOM 713 C C . TRP A 1 89 ? 13.246 -6.019 -16.800 1.00 94.94 89 TRP A C 1
ATOM 715 O O . TRP A 1 89 ? 14.267 -6.155 -17.472 1.00 94.94 89 TRP A O 1
ATOM 725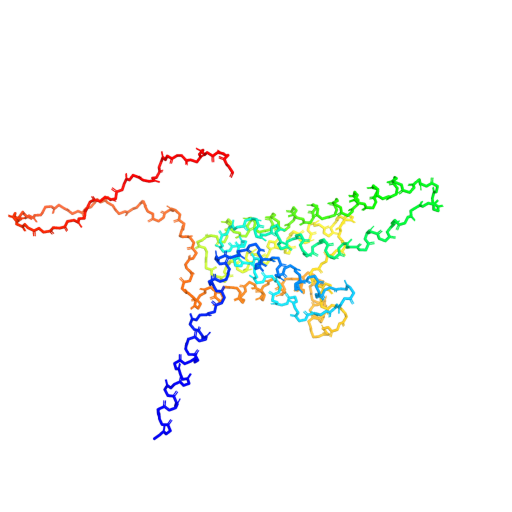 N N . ASP A 1 90 ? 12.019 -6.129 -17.317 1.00 94.69 90 ASP A N 1
ATOM 726 C CA . ASP A 1 90 ? 11.744 -6.513 -18.706 1.00 94.69 90 ASP A CA 1
ATOM 727 C C . ASP A 1 90 ? 12.094 -5.400 -19.710 1.00 94.69 90 ASP A C 1
ATOM 729 O O . ASP A 1 90 ? 12.121 -5.637 -20.917 1.00 94.69 90 ASP A O 1
ATOM 733 N N . LEU A 1 91 ? 12.421 -4.184 -19.241 1.00 94.25 91 LEU A N 1
ATOM 734 C CA . LEU A 1 91 ? 13.003 -3.142 -20.097 1.00 94.25 91 LEU A CA 1
ATOM 735 C C . LEU A 1 91 ? 14.379 -3.556 -20.631 1.00 94.25 91 LEU A C 1
ATOM 737 O O . LEU A 1 91 ? 14.799 -3.100 -21.693 1.00 94.25 91 LEU A O 1
ATOM 741 N N . HIS A 1 92 ? 15.110 -4.386 -19.891 1.00 96.19 92 HIS A N 1
ATOM 742 C CA . HIS A 1 92 ? 16.410 -4.884 -20.303 1.00 96.19 92 HIS A CA 1
ATOM 743 C C . HIS A 1 92 ? 16.261 -6.186 -21.121 1.00 96.19 92 HIS A C 1
ATOM 745 O O . HIS A 1 92 ? 15.605 -7.111 -20.650 1.00 96.19 92 HIS A O 1
ATOM 751 N N . PRO A 1 93 ? 16.921 -6.331 -22.291 1.00 97.50 93 PRO A N 1
ATOM 752 C CA . PRO A 1 93 ? 17.908 -5.423 -22.880 1.00 97.50 93 PRO A CA 1
ATOM 753 C C . PRO A 1 93 ? 17.333 -4.360 -23.840 1.00 97.50 93 PRO A C 1
ATOM 755 O O . PRO A 1 93 ? 16.515 -4.638 -24.712 1.00 97.50 93 PRO A O 1
ATOM 758 N N . LEU A 1 94 ? 17.896 -3.149 -23.778 1.00 96.88 94 LEU A N 1
ATOM 759 C CA . LEU A 1 94 ? 17.623 -2.007 -24.669 1.00 96.88 94 LEU A CA 1
ATOM 760 C C . LEU A 1 94 ? 18.613 -1.916 -25.846 1.00 96.88 94 LEU A C 1
ATOM 762 O O . LEU A 1 94 ? 18.860 -0.842 -26.392 1.00 96.88 94 LEU A O 1
ATOM 766 N N . THR A 1 95 ? 19.218 -3.035 -26.245 1.00 96.06 95 THR A N 1
ATOM 767 C CA . THR A 1 95 ? 20.229 -3.071 -27.318 1.00 96.06 95 THR A CA 1
ATOM 768 C C . THR A 1 95 ? 19.668 -2.664 -28.680 1.00 96.06 95 THR A C 1
ATOM 770 O O . THR A 1 95 ? 20.410 -2.160 -29.518 1.00 96.06 95 THR A O 1
ATOM 773 N N . TRP A 1 96 ? 18.355 -2.797 -28.879 1.00 95.25 96 TRP A N 1
ATOM 774 C CA . TRP A 1 96 ? 17.641 -2.312 -30.063 1.00 95.25 96 TRP A CA 1
ATOM 775 C C . TRP A 1 96 ? 17.667 -0.777 -30.208 1.00 95.25 96 TRP A C 1
ATOM 777 O O . TRP A 1 96 ? 17.536 -0.274 -31.319 1.00 95.25 96 TRP A O 1
ATOM 787 N N . LEU A 1 97 ? 17.904 -0.036 -29.117 1.00 96.69 97 LEU A N 1
ATOM 788 C CA . LEU A 1 97 ? 18.160 1.414 -29.115 1.00 96.69 97 LEU A CA 1
ATOM 789 C C . LEU A 1 97 ? 19.650 1.762 -29.293 1.00 96.69 97 LEU A C 1
ATOM 791 O O . LEU A 1 97 ? 20.036 2.919 -29.151 1.00 96.69 97 LEU A O 1
ATOM 795 N N . GLY A 1 98 ? 20.513 0.771 -29.537 1.00 97.44 98 GLY A N 1
ATOM 796 C CA . GLY A 1 98 ? 21.967 0.952 -29.576 1.00 97.44 98 GLY A CA 1
ATOM 797 C C . GLY A 1 98 ? 22.624 1.086 -28.196 1.00 97.44 98 GLY A C 1
ATOM 798 O O . GLY A 1 98 ? 23.810 1.398 -28.112 1.00 97.44 98 GLY A O 1
ATOM 799 N N . ILE A 1 99 ? 21.888 0.845 -27.104 1.00 97.94 99 ILE A N 1
ATOM 800 C CA . ILE A 1 99 ? 22.416 0.930 -25.737 1.00 97.94 99 ILE A CA 1
ATOM 801 C C . ILE A 1 99 ? 23.176 -0.367 -25.397 1.00 97.94 99 ILE A C 1
ATOM 803 O O . ILE A 1 99 ? 22.589 -1.449 -25.484 1.00 97.94 99 ILE A O 1
ATOM 807 N N . PRO A 1 100 ? 24.451 -0.305 -24.957 1.00 98.06 100 PRO A N 1
ATOM 808 C CA . PRO A 1 100 ? 25.198 -1.493 -24.547 1.00 98.06 100 PRO A CA 1
ATOM 809 C C . PRO A 1 100 ? 24.504 -2.252 -23.412 1.00 98.06 100 PRO A C 1
ATOM 811 O O . PRO A 1 100 ? 23.901 -1.646 -22.527 1.00 98.06 100 PRO A O 1
ATOM 814 N N . TRP A 1 101 ? 24.654 -3.577 -23.386 1.00 97.69 101 TRP A N 1
ATOM 815 C CA . TRP A 1 101 ? 23.968 -4.457 -22.430 1.00 97.69 101 TRP A CA 1
ATOM 816 C C . TRP A 1 101 ? 24.095 -3.992 -20.968 1.00 97.69 101 TRP A C 1
ATOM 818 O O . TRP A 1 101 ? 23.089 -3.854 -20.275 1.00 97.69 101 TRP A O 1
ATOM 828 N N . GLY A 1 102 ? 25.314 -3.662 -20.520 1.00 97.75 102 GLY A N 1
ATOM 829 C CA . GLY A 1 102 ? 25.562 -3.208 -19.146 1.00 97.75 102 GLY A CA 1
ATOM 830 C C . GLY A 1 102 ? 24.904 -1.864 -18.819 1.00 97.75 102 GLY A C 1
ATOM 831 O O . GLY A 1 102 ? 24.333 -1.705 -17.743 1.00 97.75 102 GLY A O 1
ATOM 832 N N . ALA A 1 103 ? 24.911 -0.919 -19.766 1.00 97.38 103 ALA A N 1
ATOM 833 C CA . ALA A 1 103 ? 24.213 0.357 -19.609 1.00 97.38 103 ALA A CA 1
ATOM 834 C C . ALA A 1 103 ? 22.690 0.156 -19.569 1.00 97.38 103 ALA A C 1
ATOM 836 O O . ALA A 1 103 ? 22.006 0.782 -18.767 1.00 97.38 103 ALA A O 1
ATOM 837 N N . SER A 1 104 ? 22.159 -0.770 -20.370 1.00 97.88 104 SER A N 1
ATOM 838 C CA . SER A 1 104 ? 20.743 -1.131 -20.327 1.00 97.88 104 SER A CA 1
ATOM 839 C C . SER A 1 104 ? 20.335 -1.742 -18.984 1.00 97.88 104 SER A C 1
ATOM 841 O O . SER A 1 104 ? 19.285 -1.373 -18.463 1.00 97.88 104 SER A O 1
ATOM 843 N N . LEU A 1 105 ? 21.150 -2.637 -18.414 1.00 97.81 105 LEU A N 1
ATOM 844 C CA . LEU A 1 105 ? 20.894 -3.204 -17.087 1.00 97.81 105 LEU A CA 1
ATOM 845 C C . LEU A 1 105 ? 20.897 -2.108 -16.014 1.00 97.81 105 LEU A C 1
ATOM 847 O O . LEU A 1 105 ? 20.014 -2.078 -15.160 1.00 97.81 105 LEU A O 1
ATOM 851 N N . ALA A 1 106 ? 21.861 -1.184 -16.083 1.00 97.75 106 ALA A N 1
ATOM 852 C CA . ALA A 1 106 ? 21.938 -0.052 -15.1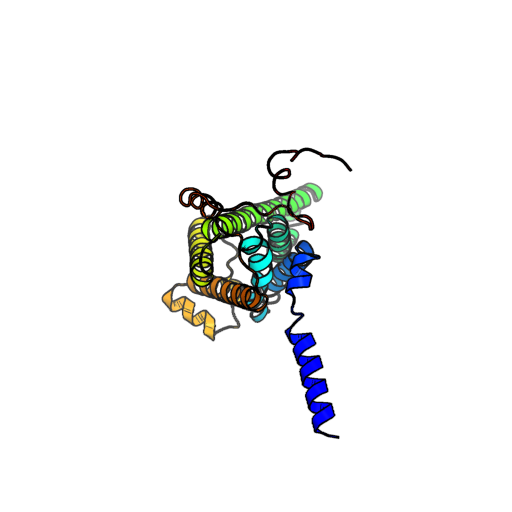67 1.00 97.75 106 ALA A CA 1
ATOM 853 C C . ALA A 1 106 ? 20.699 0.854 -15.261 1.00 97.75 106 ALA A C 1
ATOM 855 O O . ALA A 1 106 ? 20.187 1.278 -14.229 1.00 97.75 106 ALA A O 1
ATOM 856 N N . ILE A 1 107 ? 20.184 1.107 -16.471 1.00 97.31 107 ILE A N 1
ATOM 857 C CA . ILE A 1 107 ? 18.946 1.874 -16.680 1.00 97.31 107 ILE A CA 1
ATOM 858 C C . ILE A 1 107 ? 17.746 1.153 -16.054 1.00 97.31 107 ILE A C 1
ATOM 860 O O . ILE A 1 107 ? 17.037 1.761 -15.258 1.00 97.31 107 ILE A O 1
ATOM 864 N N . ALA A 1 108 ? 17.538 -0.134 -16.358 1.00 97.62 108 ALA A N 1
ATOM 865 C CA . ALA A 1 108 ? 16.416 -0.904 -15.812 1.00 97.62 108 ALA A CA 1
ATOM 866 C C . ALA A 1 108 ? 16.451 -0.948 -14.273 1.00 97.62 108 ALA A C 1
ATOM 868 O O . ALA A 1 108 ? 15.450 -0.654 -13.615 1.00 97.62 108 ALA A O 1
ATOM 869 N N . LEU A 1 109 ? 17.629 -1.212 -13.693 1.00 97.31 109 LEU A N 1
ATOM 870 C CA . LEU A 1 109 ? 17.833 -1.199 -12.245 1.00 97.31 109 LEU A CA 1
ATOM 871 C C . LEU A 1 109 ? 17.584 0.192 -11.642 1.00 97.31 109 LEU A C 1
ATOM 873 O O . LEU A 1 109 ? 16.935 0.293 -10.603 1.00 97.31 109 LEU A O 1
ATOM 877 N N . ALA A 1 110 ? 18.071 1.264 -12.273 1.00 97.25 110 ALA A N 1
ATOM 878 C CA . ALA A 1 110 ? 17.860 2.629 -11.795 1.00 97.25 110 ALA A CA 1
ATOM 879 C C . ALA A 1 110 ? 16.376 3.027 -11.828 1.00 97.25 110 ALA A C 1
ATOM 881 O O . ALA A 1 110 ? 15.889 3.629 -10.872 1.00 97.25 110 ALA A O 1
ATOM 882 N N . CYS A 1 111 ? 15.642 2.652 -12.880 1.00 95.50 111 CYS A N 1
ATOM 883 C CA . CYS A 1 111 ? 14.197 2.866 -12.972 1.00 95.50 111 CYS A CA 1
ATOM 884 C C . CYS A 1 111 ? 13.442 2.102 -11.877 1.00 95.50 111 CYS A C 1
ATOM 886 O O . CYS A 1 111 ? 12.612 2.692 -11.184 1.00 95.50 111 CYS A O 1
ATOM 888 N N . TRP A 1 112 ? 13.761 0.818 -11.683 1.00 96.00 112 TRP A N 1
ATOM 889 C CA . TRP A 1 112 ? 13.148 -0.005 -10.640 1.00 96.00 112 TRP A CA 1
ATOM 890 C C . TRP A 1 112 ? 13.420 0.553 -9.240 1.00 96.00 112 TRP A C 1
ATOM 892 O O . TRP A 1 112 ? 12.482 0.807 -8.486 1.00 96.00 112 TRP A O 1
ATOM 902 N N . LEU A 1 113 ? 14.684 0.846 -8.912 1.00 95.88 113 LEU A N 1
ATOM 903 C CA . LEU A 1 113 ? 15.054 1.447 -7.628 1.00 95.88 113 LEU A CA 1
ATOM 904 C C . LEU A 1 113 ? 14.399 2.815 -7.425 1.00 95.88 113 LEU A C 1
ATOM 906 O O . LEU A 1 113 ? 13.912 3.095 -6.332 1.00 95.88 113 LEU A O 1
ATOM 910 N N . GLY A 1 114 ? 14.363 3.655 -8.461 1.00 94.62 114 GLY A N 1
ATOM 911 C CA . GLY A 1 114 ? 13.746 4.976 -8.402 1.00 94.62 114 GLY A CA 1
ATOM 912 C C . GLY A 1 114 ? 12.266 4.903 -8.028 1.00 94.62 114 GLY A C 1
ATOM 913 O O . GLY A 1 114 ? 11.829 5.609 -7.119 1.00 94.62 114 GLY A O 1
ATOM 914 N N . ILE A 1 115 ? 11.511 4.003 -8.664 1.00 92.69 115 ILE A N 1
ATOM 915 C CA . ILE A 1 115 ? 10.090 3.788 -8.361 1.00 92.69 115 ILE A CA 1
ATOM 916 C C . ILE A 1 115 ? 9.900 3.185 -6.965 1.00 92.69 115 ILE A C 1
ATOM 918 O O . ILE A 1 115 ? 9.069 3.682 -6.202 1.00 92.69 115 ILE A O 1
ATOM 922 N N . VAL A 1 116 ? 10.693 2.178 -6.588 1.00 94.44 116 VAL A N 1
ATOM 923 C CA . VAL A 1 116 ? 10.614 1.555 -5.256 1.00 94.44 116 VAL A CA 1
ATOM 924 C C . VAL A 1 116 ? 10.884 2.585 -4.154 1.00 94.44 116 VAL A C 1
ATOM 926 O O . VAL A 1 116 ? 10.093 2.703 -3.220 1.00 94.44 116 VAL A O 1
ATOM 929 N N . VAL A 1 117 ? 11.951 3.381 -4.271 1.00 94.25 117 VAL A N 1
ATOM 930 C CA . VAL A 1 117 ? 12.306 4.414 -3.281 1.00 94.25 117 VAL A CA 1
ATOM 931 C C . VAL A 1 117 ? 11.256 5.523 -3.228 1.00 94.25 117 VAL A C 1
ATOM 933 O O . VAL A 1 117 ? 10.879 5.954 -2.136 1.00 94.25 117 VAL A O 1
ATOM 936 N N . TRP A 1 118 ? 10.747 5.962 -4.383 1.00 91.44 118 TRP A N 1
ATOM 937 C CA . TRP A 1 118 ? 9.660 6.939 -4.450 1.00 91.44 118 TRP A CA 1
ATOM 938 C C . TRP A 1 118 ? 8.438 6.467 -3.653 1.00 91.44 118 TRP A C 1
ATOM 940 O O . TRP A 1 118 ? 7.928 7.188 -2.791 1.00 91.44 118 TRP A O 1
ATOM 950 N N . ARG A 1 119 ? 8.016 5.220 -3.877 1.00 90.88 119 ARG A N 1
ATOM 951 C CA . ARG A 1 119 ? 6.850 4.630 -3.211 1.00 90.88 119 ARG A CA 1
ATOM 952 C C . ARG A 1 119 ? 7.098 4.303 -1.740 1.00 90.88 119 ARG A C 1
ATOM 954 O O . ARG A 1 119 ? 6.202 4.439 -0.910 1.00 90.88 119 ARG A O 1
ATOM 961 N N . TRP A 1 120 ? 8.323 3.962 -1.352 1.00 94.00 120 TRP A N 1
ATOM 962 C CA . TRP A 1 120 ? 8.678 3.881 0.067 1.00 94.00 120 TRP A CA 1
ATOM 963 C C . TRP A 1 120 ? 8.468 5.209 0.782 1.00 94.00 120 TRP A C 1
ATOM 965 O O . TRP A 1 120 ? 7.932 5.225 1.891 1.00 94.00 120 TRP A O 1
ATOM 975 N N . GLY A 1 121 ? 8.856 6.315 0.142 1.00 94.00 121 GLY A N 1
ATOM 976 C CA . GLY A 1 121 ? 8.645 7.660 0.664 1.00 94.00 121 GLY A CA 1
ATOM 977 C C . GLY A 1 121 ? 7.171 7.939 0.955 1.00 94.00 121 GLY A C 1
ATOM 978 O O . GLY A 1 121 ? 6.845 8.427 2.038 1.00 94.00 121 GLY A O 1
ATOM 979 N N . THR A 1 122 ? 6.267 7.561 0.046 1.00 92.94 122 THR A N 1
ATOM 980 C CA . THR A 1 122 ? 4.822 7.771 0.223 1.00 92.94 122 THR A CA 1
ATOM 981 C C . THR A 1 122 ? 4.230 6.890 1.324 1.00 92.94 122 THR A C 1
ATOM 983 O O . THR A 1 122 ? 3.494 7.403 2.170 1.00 92.94 122 THR A O 1
ATOM 986 N N . ILE A 1 123 ? 4.584 5.597 1.382 1.00 95.69 123 ILE A N 1
ATOM 987 C CA . ILE A 1 123 ? 4.122 4.688 2.449 1.00 95.69 123 ILE A CA 1
ATOM 988 C C . ILE A 1 123 ? 4.629 5.151 3.817 1.00 95.69 123 ILE A C 1
ATOM 990 O O . ILE A 1 123 ? 3.862 5.191 4.780 1.00 95.69 123 ILE A O 1
ATOM 994 N N . LEU A 1 124 ? 5.907 5.529 3.918 1.00 96.94 124 LEU A N 1
ATOM 995 C CA . LEU A 1 124 ? 6.479 6.030 5.165 1.00 96.94 124 LEU A CA 1
ATOM 996 C C . LEU A 1 124 ? 5.846 7.347 5.594 1.00 96.94 124 LEU A C 1
ATOM 998 O O . LEU A 1 124 ? 5.528 7.501 6.770 1.00 96.94 124 LEU A O 1
ATOM 1002 N N . LEU A 1 125 ? 5.633 8.285 4.670 1.00 97.38 125 LEU A N 1
ATOM 1003 C CA . LEU A 1 125 ? 4.970 9.547 4.978 1.00 97.38 125 LEU A CA 1
ATOM 1004 C C . LEU A 1 125 ? 3.560 9.299 5.524 1.00 97.38 125 LEU A C 1
ATOM 1006 O O . LEU A 1 125 ? 3.225 9.786 6.606 1.00 97.38 125 LEU A O 1
ATOM 1010 N N . TRP A 1 126 ? 2.767 8.488 4.823 1.00 98.00 126 TRP A N 1
ATOM 1011 C CA . TRP A 1 126 ? 1.429 8.099 5.257 1.00 98.00 126 TRP A CA 1
ATOM 1012 C C . TRP A 1 126 ? 1.436 7.445 6.644 1.00 98.00 126 TRP A C 1
ATOM 1014 O O . TRP A 1 126 ? 0.695 7.860 7.542 1.00 98.00 126 TRP A O 1
ATOM 1024 N N . GLN A 1 127 ? 2.302 6.451 6.843 1.00 97.31 127 GLN A N 1
ATOM 1025 C CA . GLN A 1 127 ? 2.410 5.725 8.102 1.00 97.31 127 GLN A CA 1
ATOM 1026 C C . GLN A 1 127 ? 2.833 6.647 9.249 1.00 97.31 127 GLN A C 1
ATOM 1028 O O . GLN A 1 127 ? 2.238 6.588 10.325 1.00 97.31 127 GLN A O 1
ATOM 1033 N N . GLN A 1 128 ? 3.832 7.509 9.044 1.00 98.06 128 GLN A N 1
ATOM 1034 C CA . GLN A 1 128 ? 4.325 8.424 10.075 1.00 98.06 128 GLN A CA 1
ATOM 1035 C C . GLN A 1 128 ? 3.272 9.456 10.470 1.00 98.06 128 GLN A C 1
ATOM 1037 O O . GLN A 1 128 ? 3.081 9.697 11.663 1.00 98.06 128 GLN A O 1
ATOM 1042 N N . LEU A 1 129 ? 2.570 10.045 9.499 1.00 98.25 129 LEU A N 1
ATOM 1043 C CA . LEU A 1 129 ? 1.486 10.987 9.776 1.00 98.25 129 LEU A CA 1
ATOM 1044 C C . LEU A 1 129 ? 0.354 10.299 10.542 1.00 98.25 129 LEU A C 1
ATOM 1046 O O . LEU A 1 129 ? -0.073 10.800 11.581 1.00 98.25 129 LEU A O 1
ATOM 1050 N N . THR A 1 130 ? -0.065 9.113 10.097 1.00 98.00 130 THR A N 1
ATOM 1051 C CA . THR A 1 130 ? -1.144 8.357 10.747 1.00 98.00 130 THR A CA 1
ATOM 1052 C C . THR A 1 130 ? -0.763 7.926 12.163 1.00 98.00 130 THR A C 1
ATOM 1054 O O . THR A 1 130 ? -1.562 8.069 13.085 1.00 98.00 130 THR A O 1
ATOM 1057 N N . PHE A 1 131 ? 0.471 7.463 12.379 1.00 97.06 131 PHE A N 1
ATOM 1058 C CA . PHE A 1 131 ? 0.973 7.115 13.710 1.00 97.06 131 PHE A CA 1
ATOM 1059 C C . PHE A 1 131 ? 1.001 8.322 14.651 1.00 97.06 131 PHE A C 1
ATOM 1061 O O . PHE A 1 131 ? 0.538 8.232 15.789 1.00 97.06 131 PHE A O 1
ATOM 1068 N N . ARG A 1 132 ? 1.548 9.455 14.194 1.00 97.12 132 ARG A N 1
ATOM 1069 C CA . ARG A 1 132 ? 1.707 10.657 15.025 1.00 97.12 132 ARG A CA 1
ATOM 1070 C C . ARG A 1 132 ? 0.363 11.293 15.365 1.00 97.12 132 ARG A C 1
ATOM 1072 O O . ARG A 1 132 ? 0.138 11.613 16.526 1.00 97.12 132 ARG A O 1
ATOM 1079 N N . LEU A 1 133 ? -0.524 11.443 14.381 1.00 97.00 133 LEU A N 1
ATOM 1080 C CA . LEU A 1 133 ? -1.839 12.069 14.559 1.00 97.00 133 LEU A CA 1
ATOM 1081 C C . LEU A 1 133 ? -2.851 11.130 15.227 1.00 97.00 133 LEU A C 1
ATOM 1083 O O . LEU A 1 133 ? -3.739 11.583 15.942 1.00 97.00 133 LEU A O 1
ATOM 1087 N N . GLY A 1 134 ? -2.709 9.821 15.012 1.00 94.62 134 GLY A N 1
ATOM 1088 C CA . GLY A 1 134 ? -3.569 8.787 15.582 1.00 94.62 134 GLY A CA 1
ATOM 1089 C C . GLY A 1 134 ? -3.178 8.332 16.988 1.00 94.62 134 GLY A C 1
ATOM 1090 O O . GLY A 1 134 ? -3.915 7.559 17.610 1.00 94.62 134 GLY A O 1
ATOM 1091 N N . ARG A 1 135 ? -2.025 8.776 17.502 1.00 91.19 135 ARG A N 1
ATOM 1092 C CA . ARG A 1 135 ? -1.554 8.452 18.852 1.00 91.19 135 ARG A CA 1
ATOM 1093 C C . ARG A 1 135 ? -2.482 9.067 19.900 1.00 91.19 135 ARG A C 1
ATOM 1095 O O . ARG A 1 135 ? -2.804 10.246 19.833 1.00 91.19 135 ARG A O 1
ATOM 1102 N N . GLY A 1 136 ? -2.927 8.259 20.861 1.00 87.44 136 GLY A N 1
ATOM 1103 C CA . GLY A 1 136 ? -3.895 8.683 21.882 1.00 87.44 136 GLY A CA 1
ATOM 1104 C C . GLY A 1 136 ? -5.334 8.874 21.383 1.00 87.44 136 GLY A C 1
ATOM 1105 O O . GLY A 1 136 ? -6.217 9.098 22.202 1.00 87.44 136 GLY A O 1
ATOM 1106 N N . GLN A 1 137 ? -5.586 8.745 20.077 1.00 93.12 137 GLN A N 1
ATOM 1107 C CA . GLN A 1 137 ? -6.931 8.825 19.511 1.00 93.12 137 GLN A CA 1
ATOM 1108 C C . GLN A 1 137 ? -7.674 7.495 19.620 1.00 93.12 137 GLN A C 1
ATOM 1110 O O . GLN A 1 137 ? -7.056 6.426 19.698 1.00 93.12 137 GLN A O 1
ATOM 1115 N N . SER A 1 138 ? -9.008 7.567 19.567 1.00 94.88 138 SER A N 1
ATOM 1116 C CA . SER A 1 138 ? -9.866 6.385 19.474 1.00 94.88 138 SER A CA 1
ATOM 1117 C C . SER A 1 138 ? -9.589 5.597 18.189 1.00 94.88 138 SER A C 1
ATOM 1119 O O . SER A 1 138 ? -9.178 6.162 17.172 1.00 94.88 138 SER A O 1
ATOM 1121 N N . ALA A 1 139 ? -9.847 4.287 18.225 1.00 94.94 139 ALA A N 1
ATOM 1122 C CA . ALA A 1 139 ? -9.669 3.397 17.077 1.00 94.94 139 ALA A CA 1
ATOM 1123 C C . ALA A 1 139 ? -10.377 3.926 15.817 1.00 94.94 139 ALA A C 1
ATOM 1125 O O . ALA A 1 139 ? -9.763 4.038 14.759 1.00 94.94 139 ALA A O 1
ATOM 1126 N N . GLY A 1 140 ? -11.645 4.334 15.949 1.00 96.94 140 GLY A N 1
ATOM 1127 C CA . GLY A 1 140 ? -12.424 4.880 14.836 1.00 96.94 140 GLY A CA 1
ATOM 1128 C C . GLY A 1 140 ? -11.809 6.150 14.246 1.00 96.94 140 GLY A C 1
ATOM 1129 O O . GLY A 1 140 ? -11.659 6.245 13.030 1.00 96.94 140 GLY A O 1
ATOM 1130 N N . LEU A 1 141 ? -11.375 7.096 15.088 1.00 97.25 141 LEU A N 1
ATOM 1131 C CA . LEU A 1 141 ? -10.734 8.319 14.603 1.00 97.25 141 LEU A CA 1
ATOM 1132 C C . LEU A 1 141 ? -9.388 8.025 13.932 1.00 97.25 141 LEU A C 1
ATOM 1134 O O . LEU A 1 141 ? -9.072 8.634 12.917 1.00 97.25 141 LEU A O 1
ATOM 1138 N N . ARG A 1 142 ? -8.612 7.062 14.437 1.00 97.44 142 ARG A N 1
ATOM 1139 C CA . ARG A 1 142 ? -7.361 6.644 13.793 1.00 97.44 142 ARG A CA 1
ATOM 1140 C C . ARG A 1 142 ? -7.597 6.032 12.416 1.00 97.44 142 ARG A C 1
ATOM 1142 O O . ARG A 1 142 ? -6.855 6.353 11.492 1.00 97.44 142 ARG A O 1
ATOM 1149 N N . VAL A 1 143 ? -8.628 5.196 12.264 1.00 98.50 143 VAL A N 1
ATOM 1150 C CA . VAL A 1 143 ? -9.024 4.641 10.959 1.00 98.50 143 VAL A CA 1
ATOM 1151 C C . VAL A 1 143 ? -9.440 5.751 10.000 1.00 98.50 143 VAL A C 1
ATOM 1153 O O . VAL A 1 143 ? -8.970 5.774 8.863 1.00 98.50 143 VAL A O 1
ATOM 1156 N N . LEU A 1 144 ? -10.260 6.699 10.461 1.00 98.50 144 LEU A N 1
ATOM 1157 C CA . LEU A 1 144 ? -10.668 7.852 9.658 1.00 98.50 144 LEU A CA 1
ATOM 1158 C C . LEU A 1 144 ? -9.464 8.698 9.232 1.00 98.50 144 LEU A C 1
ATOM 1160 O O . LEU A 1 144 ? -9.335 9.005 8.051 1.00 98.50 144 LEU A O 1
ATOM 1164 N N . LEU A 1 145 ? -8.555 9.017 10.159 1.00 98.38 145 LEU A N 1
ATOM 1165 C CA . LEU A 1 145 ? -7.333 9.772 9.871 1.00 98.38 145 LEU A CA 1
ATOM 1166 C C . LEU A 1 145 ? -6.439 9.036 8.874 1.00 98.38 145 LEU A C 1
ATOM 1168 O O . LEU A 1 145 ? -6.029 9.631 7.885 1.00 98.38 145 LEU A O 1
ATOM 1172 N N . GLY A 1 146 ? -6.163 7.748 9.093 1.00 98.31 146 GLY A N 1
ATOM 1173 C CA . GLY A 1 146 ? -5.331 6.963 8.182 1.00 98.31 146 GLY A CA 1
ATOM 1174 C C . GLY A 1 146 ? -5.943 6.855 6.790 1.00 98.31 146 GLY A C 1
ATOM 1175 O O . GLY A 1 146 ? -5.246 7.036 5.795 1.00 98.31 146 GLY A O 1
ATOM 1176 N N . THR A 1 147 ? -7.257 6.656 6.702 1.00 98.69 147 THR A N 1
ATOM 1177 C CA . THR A 1 147 ? -7.965 6.614 5.417 1.00 98.69 147 THR A CA 1
ATOM 1178 C C . THR A 1 147 ? -7.917 7.971 4.714 1.00 98.69 147 THR A C 1
ATOM 1180 O O . THR A 1 147 ? -7.540 8.044 3.549 1.00 98.69 147 THR A O 1
ATOM 1183 N N . ALA A 1 148 ? -8.227 9.062 5.419 1.00 98.31 148 ALA A N 1
ATOM 1184 C CA . ALA A 1 148 ? -8.210 10.409 4.855 1.00 98.31 148 ALA A CA 1
ATOM 1185 C C . ALA A 1 148 ? -6.804 10.835 4.404 1.00 98.31 148 ALA A C 1
ATOM 1187 O O . ALA A 1 148 ? -6.652 11.392 3.321 1.00 98.31 148 ALA A O 1
ATOM 1188 N N . LEU A 1 149 ? -5.771 10.533 5.199 1.00 98.31 149 LEU A N 1
ATOM 1189 C CA . LEU A 1 149 ? -4.376 10.804 4.845 1.00 98.31 149 LEU A CA 1
ATOM 1190 C C . LEU A 1 149 ? -3.936 9.999 3.624 1.00 98.31 149 LEU A C 1
ATOM 1192 O O . LEU A 1 149 ? -3.230 10.542 2.779 1.00 98.31 149 LEU A O 1
ATOM 1196 N N . TRP A 1 150 ? -4.353 8.732 3.512 1.00 97.81 150 TRP A N 1
ATOM 1197 C CA . TRP A 1 150 ? -4.064 7.931 2.323 1.00 97.81 150 TRP A CA 1
ATOM 1198 C C . TRP A 1 150 ? -4.683 8.569 1.084 1.00 97.81 150 TRP A C 1
ATOM 1200 O O . TRP A 1 150 ? -3.983 8.813 0.110 1.00 97.81 150 TRP A O 1
ATOM 1210 N N . LEU A 1 151 ? -5.972 8.906 1.146 1.00 96.62 151 LEU A N 1
ATOM 1211 C CA . LEU A 1 151 ? -6.689 9.518 0.028 1.00 96.62 151 LEU A CA 1
ATOM 1212 C C . LEU A 1 151 ? -6.120 10.883 -0.362 1.00 96.62 151 LEU A C 1
ATOM 1214 O O . LEU A 1 151 ? -6.028 11.182 -1.547 1.00 96.62 151 LEU A O 1
ATOM 1218 N N . ALA A 1 152 ? -5.718 11.700 0.613 1.00 95.94 152 ALA A N 1
ATOM 1219 C CA . ALA A 1 152 ? -5.092 12.992 0.353 1.00 95.94 152 ALA A CA 1
ATOM 1220 C C . ALA A 1 152 ? -3.736 12.835 -0.347 1.00 95.94 152 ALA A C 1
ATOM 1222 O O . ALA A 1 152 ? -3.444 13.560 -1.298 1.00 95.94 152 ALA A O 1
ATOM 1223 N N . LEU A 1 153 ? -2.919 11.877 0.099 1.00 94.75 153 LEU A N 1
ATOM 1224 C CA . LEU A 1 153 ? -1.651 11.581 -0.557 1.00 94.75 153 LEU A CA 1
ATOM 1225 C C . LEU A 1 153 ? -1.874 10.978 -1.951 1.00 94.75 153 LEU A C 1
ATOM 1227 O O . LEU A 1 153 ? -1.199 11.394 -2.890 1.00 94.75 153 LEU A O 1
ATOM 1231 N N . GLU A 1 154 ? -2.859 10.086 -2.103 1.00 94.06 154 GLU A N 1
ATOM 1232 C CA . GLU A 1 154 ? -3.222 9.502 -3.395 1.00 94.06 154 GLU A CA 1
ATOM 1233 C C . GLU A 1 154 ? -3.659 10.570 -4.386 1.00 94.06 154 GLU A C 1
ATOM 1235 O O . GLU A 1 154 ? -3.095 10.657 -5.474 1.00 94.06 154 GLU A O 1
ATOM 1240 N N . ALA A 1 155 ? -4.547 11.473 -3.976 1.00 92.75 155 ALA A N 1
ATOM 1241 C CA . ALA A 1 155 ? -4.924 12.633 -4.772 1.00 92.75 155 ALA A CA 1
ATOM 1242 C C . ALA A 1 155 ? -3.711 13.500 -5.153 1.00 92.75 155 ALA A C 1
ATOM 1244 O O . ALA A 1 155 ? -3.591 13.907 -6.308 1.00 92.75 155 ALA A O 1
ATOM 1245 N N . LEU A 1 156 ? -2.777 13.745 -4.227 1.00 91.38 156 LEU A N 1
ATOM 1246 C CA . LEU A 1 156 ? -1.589 14.548 -4.515 1.00 91.38 156 LEU A CA 1
ATOM 1247 C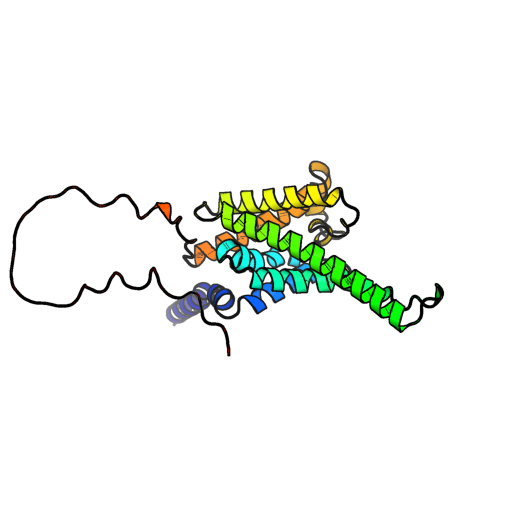 C . LEU A 1 156 ? -0.718 13.902 -5.598 1.00 91.38 156 LEU A C 1
ATOM 1249 O O . LEU A 1 156 ? -0.379 14.564 -6.578 1.00 91.38 156 LEU A O 1
ATOM 1253 N N . TRP A 1 157 ? -0.371 12.619 -5.468 1.00 89.44 157 TRP A N 1
ATOM 1254 C CA . TRP A 1 157 ? 0.507 11.982 -6.452 1.00 89.44 157 TRP A CA 1
ATOM 1255 C C . TRP A 1 157 ? -0.209 11.600 -7.750 1.00 89.44 157 TRP A C 1
ATOM 1257 O O . TRP A 1 157 ? 0.476 11.451 -8.757 1.00 89.44 157 TRP A O 1
ATOM 1267 N N . THR A 1 158 ? -1.550 11.497 -7.777 1.00 88.75 158 THR A N 1
ATOM 1268 C CA . THR A 1 158 ? -2.305 11.311 -9.038 1.00 88.75 158 THR A CA 1
ATOM 1269 C C . THR A 1 158 ? -2.084 12.444 -10.038 1.00 88.75 158 THR A C 1
ATOM 1271 O O . THR A 1 158 ? -2.241 12.240 -11.237 1.00 88.75 158 THR A O 1
ATOM 1274 N N . SER A 1 159 ? -1.668 13.622 -9.563 1.00 85.94 159 SER A N 1
ATOM 1275 C CA . SER A 1 159 ? -1.298 14.757 -10.416 1.00 85.94 159 SER A CA 1
ATOM 1276 C C . SER A 1 159 ? 0.097 14.634 -11.050 1.00 85.94 159 SER A C 1
ATOM 1278 O O . SER A 1 159 ? 0.445 15.421 -11.930 1.00 85.94 159 SER A O 1
ATOM 1280 N N . GLY A 1 160 ? 0.907 13.668 -10.607 1.00 86.81 160 GLY A N 1
ATOM 1281 C CA . GLY A 1 160 ? 2.275 13.455 -11.067 1.00 86.81 160 GLY A CA 1
ATOM 1282 C C . GLY A 1 160 ? 2.413 12.326 -12.099 1.00 86.81 160 GLY A C 1
ATOM 1283 O O . GLY A 1 160 ? 1.558 11.448 -12.194 1.00 86.81 160 GLY A O 1
ATOM 1284 N N . PRO A 1 161 ? 3.543 12.274 -12.830 1.00 84.81 161 PRO A N 1
ATOM 1285 C CA . PRO A 1 161 ? 3.787 11.270 -13.874 1.00 84.81 161 PRO A CA 1
ATOM 1286 C C . PRO A 1 161 ? 4.050 9.854 -13.330 1.00 84.81 161 PRO A C 1
ATOM 1288 O O . PRO A 1 161 ? 4.145 8.908 -14.102 1.00 84.81 161 PRO A O 1
ATOM 1291 N N . LEU A 1 162 ? 4.187 9.701 -12.008 1.00 84.19 162 LEU A N 1
ATOM 1292 C CA . LEU A 1 162 ? 4.476 8.432 -11.330 1.00 84.19 162 LEU A CA 1
ATOM 1293 C C . LEU A 1 162 ? 3.233 7.826 -10.653 1.00 84.19 162 LEU A C 1
ATOM 1295 O O . LEU A 1 162 ? 3.362 7.023 -9.727 1.00 84.19 162 LEU A O 1
ATOM 1299 N N . TYR A 1 163 ? 2.025 8.197 -11.087 1.00 85.50 163 TYR A N 1
ATOM 1300 C CA . TYR A 1 163 ? 0.792 7.526 -10.672 1.00 85.50 163 TYR A CA 1
ATOM 1301 C C . TYR A 1 163 ? 0.488 6.339 -11.581 1.00 85.50 163 TYR A C 1
ATOM 1303 O O . TYR A 1 163 ? -0.293 6.424 -12.524 1.00 85.50 163 TYR A O 1
ATOM 1311 N N . TRP A 1 164 ? 1.149 5.227 -11.296 1.00 80.56 164 TRP A N 1
ATOM 1312 C CA . TRP A 1 164 ? 0.997 3.988 -12.056 1.00 80.56 164 TRP A CA 1
ATOM 1313 C C . TRP A 1 164 ? 0.359 2.865 -11.228 1.00 80.56 164 TRP A C 1
ATOM 1315 O O . TRP A 1 164 ? -0.181 1.921 -11.797 1.00 80.56 164 TRP A O 1
ATOM 1325 N N . ASP A 1 165 ? 0.358 3.001 -9.897 1.00 81.62 165 ASP A N 1
ATOM 1326 C CA . ASP A 1 165 ? -0.232 2.031 -8.983 1.00 81.62 165 ASP A CA 1
ATOM 1327 C C . ASP A 1 165 ? -1.164 2.693 -7.950 1.00 81.62 165 ASP A C 1
ATOM 1329 O O . ASP A 1 165 ? -0.813 3.686 -7.295 1.00 81.62 165 ASP A O 1
ATOM 1333 N N . SER A 1 166 ? -2.353 2.107 -7.805 1.00 90.38 166 SER A N 1
ATOM 1334 C CA . SER A 1 166 ? -3.427 2.470 -6.882 1.00 90.38 166 SER A CA 1
ATOM 1335 C C . SER A 1 166 ? -3.942 1.209 -6.202 1.00 90.38 166 SER A C 1
ATOM 1337 O O . SER A 1 166 ? -4.150 0.184 -6.850 1.00 90.38 166 SER A O 1
ATOM 1339 N N . PHE A 1 167 ? -4.258 1.299 -4.909 1.00 95.19 167 PHE A N 1
ATOM 1340 C CA . PHE A 1 167 ? -4.862 0.179 -4.185 1.00 95.19 167 PHE A CA 1
ATOM 1341 C C . PHE A 1 167 ? -6.170 -0.291 -4.829 1.00 95.19 167 PHE A C 1
ATOM 1343 O O . PHE A 1 167 ? -6.483 -1.479 -4.765 1.00 95.19 167 PHE A O 1
ATOM 1350 N N . ALA A 1 168 ? -6.899 0.587 -5.520 1.00 95.19 168 ALA A N 1
ATOM 1351 C CA . ALA A 1 168 ? -8.080 0.226 -6.294 1.00 95.19 168 ALA A CA 1
ATOM 1352 C C . ALA A 1 168 ? -7.810 -0.813 -7.397 1.00 95.19 168 ALA A C 1
ATOM 1354 O O . ALA A 1 168 ? -8.693 -1.621 -7.692 1.00 95.19 168 ALA A O 1
ATOM 1355 N N . LEU A 1 169 ? -6.601 -0.840 -7.979 1.00 93.88 169 LEU A N 1
ATOM 1356 C CA . LEU A 1 169 ? -6.230 -1.808 -9.019 1.00 93.88 169 LEU A CA 1
ATOM 1357 C C . LEU A 1 169 ? -6.300 -3.245 -8.512 1.00 93.88 169 LEU A C 1
ATOM 1359 O O . LEU A 1 169 ? -6.661 -4.131 -9.280 1.00 93.88 169 LEU A O 1
ATOM 1363 N N . SER A 1 170 ? -6.063 -3.464 -7.215 1.00 96.19 170 SER A N 1
ATOM 1364 C CA . SER A 1 170 ? -6.193 -4.784 -6.590 1.00 96.19 170 SER A CA 1
ATOM 1365 C C . SER A 1 170 ? -7.592 -5.390 -6.717 1.00 96.19 170 SER A C 1
ATOM 1367 O O . SER A 1 170 ? -7.759 -6.582 -6.506 1.00 96.19 170 SER A O 1
ATOM 1369 N N . GLN A 1 171 ? -8.614 -4.584 -7.020 1.00 96.38 171 GLN A N 1
ATOM 1370 C CA . GLN A 1 171 ? -10.002 -5.034 -7.139 1.00 96.38 171 GLN A CA 1
ATOM 1371 C C . GLN A 1 171 ? -10.434 -5.262 -8.594 1.00 96.38 171 GLN A C 1
ATOM 1373 O O . GLN A 1 171 ? -11.480 -5.867 -8.846 1.00 96.38 171 GLN A O 1
ATOM 1378 N N . SER A 1 172 ? -9.644 -4.785 -9.557 1.00 91.69 172 SER A N 1
ATOM 1379 C CA . SER A 1 172 ? -9.928 -4.908 -10.984 1.00 91.69 172 SER A CA 1
ATOM 1380 C C . SER A 1 172 ? -9.356 -6.210 -11.561 1.00 91.69 172 SER A C 1
ATOM 1382 O O . SER A 1 172 ? -8.264 -6.612 -11.165 1.00 91.69 172 SER A O 1
ATOM 1384 N N . PRO A 1 173 ? -10.032 -6.874 -12.519 1.00 89.38 173 PRO A N 1
ATOM 1385 C CA . PRO A 1 173 ? -11.383 -6.598 -13.025 1.00 89.38 173 PRO A CA 1
ATOM 1386 C C . PRO A 1 173 ? -12.485 -7.395 -12.296 1.00 89.38 173 PRO A C 1
ATOM 1388 O O . PRO A 1 173 ? -13.665 -7.251 -12.607 1.00 89.38 173 PRO A O 1
ATOM 1391 N N . HIS A 1 174 ? -12.117 -8.275 -11.359 1.00 91.19 174 HIS A N 1
ATOM 1392 C CA . HIS A 1 174 ? -12.987 -9.368 -10.913 1.00 91.19 174 HIS A CA 1
ATOM 1393 C C . HIS A 1 174 ? -13.922 -9.030 -9.741 1.00 91.19 174 HIS A C 1
ATOM 1395 O O . HIS A 1 174 ? -14.917 -9.731 -9.551 1.00 91.19 174 HIS A O 1
ATOM 1401 N N . ASN A 1 175 ? -13.669 -7.969 -8.968 1.00 93.25 175 ASN A N 1
ATOM 1402 C CA . ASN A 1 175 ? -14.542 -7.588 -7.855 1.00 93.25 175 ASN A CA 1
ATOM 1403 C C . ASN A 1 175 ? -15.607 -6.569 -8.293 1.00 93.25 175 ASN A C 1
ATOM 1405 O O . ASN A 1 175 ? -15.591 -5.400 -7.910 1.00 93.25 175 ASN A O 1
ATOM 1409 N N . LEU A 1 176 ? -16.567 -7.017 -9.104 1.00 90.56 176 LEU A N 1
ATOM 1410 C CA . LEU A 1 176 ? -17.613 -6.143 -9.652 1.00 90.56 176 LEU A CA 1
ATOM 1411 C C . LEU A 1 176 ? -18.413 -5.397 -8.577 1.00 90.56 176 LEU A C 1
ATOM 1413 O O . LEU A 1 176 ? -18.818 -4.261 -8.814 1.00 90.56 176 LEU A O 1
ATOM 1417 N N . ALA A 1 177 ? -18.626 -6.015 -7.410 1.00 90.88 177 ALA A N 1
ATOM 1418 C CA . ALA A 1 177 ? -19.379 -5.416 -6.314 1.00 90.88 177 ALA A CA 1
ATOM 1419 C C . ALA A 1 177 ? -18.694 -4.150 -5.785 1.00 90.88 177 ALA A C 1
ATOM 1421 O O . ALA A 1 177 ? -19.338 -3.106 -5.682 1.00 90.88 177 ALA A O 1
ATOM 1422 N N . ILE A 1 178 ? -17.385 -4.211 -5.510 1.00 93.31 178 ILE A N 1
ATOM 1423 C CA . ILE A 1 178 ? -16.655 -3.037 -5.015 1.00 93.31 178 ILE A CA 1
ATOM 1424 C C . ILE A 1 178 ? -16.388 -2.018 -6.123 1.00 93.31 178 ILE A C 1
ATOM 1426 O O . ILE A 1 178 ? -16.403 -0.817 -5.867 1.00 93.31 178 ILE A O 1
ATOM 1430 N N . LEU A 1 179 ? -16.205 -2.472 -7.366 1.00 91.69 179 LEU A N 1
ATOM 1431 C CA . LEU A 1 179 ? -15.946 -1.585 -8.500 1.00 91.69 179 LEU A CA 1
ATOM 1432 C C . LEU A 1 179 ? -17.125 -0.639 -8.787 1.00 91.69 179 LEU A C 1
ATOM 1434 O O . LEU A 1 179 ? -16.905 0.442 -9.333 1.00 91.69 179 LEU A O 1
ATOM 1438 N N . GLN A 1 180 ? -18.356 -0.964 -8.359 1.00 92.69 180 GLN A N 1
ATOM 1439 C CA . GLN A 1 180 ? -19.487 -0.028 -8.448 1.00 92.69 180 GLN A CA 1
ATOM 1440 C C . GLN A 1 180 ? -19.274 1.255 -7.634 1.00 92.69 180 GLN A C 1
ATOM 1442 O O . GLN A 1 180 ? -19.790 2.303 -8.027 1.00 92.69 180 GLN A O 1
ATOM 1447 N N . LEU A 1 181 ? -18.467 1.219 -6.563 1.00 91.31 181 LEU A N 1
ATOM 1448 C CA . LEU A 1 181 ? -18.087 2.425 -5.813 1.00 91.31 181 LEU A CA 1
ATOM 1449 C C . LEU A 1 181 ? -17.349 3.440 -6.699 1.00 91.31 181 LEU A C 1
ATOM 1451 O O . LEU A 1 181 ? -17.447 4.648 -6.473 1.00 91.31 181 LEU A O 1
ATOM 1455 N N . GLY A 1 182 ? -16.687 2.968 -7.760 1.00 88.25 182 GLY A N 1
ATOM 1456 C CA . GLY A 1 182 ? -16.032 3.816 -8.750 1.00 88.25 182 GLY A CA 1
ATOM 1457 C C . GLY A 1 182 ? -16.973 4.828 -9.408 1.00 88.25 182 GLY A C 1
ATOM 1458 O O . GLY A 1 182 ? -16.531 5.911 -9.779 1.00 88.25 182 GLY A O 1
ATOM 1459 N N . ARG A 1 183 ? -18.282 4.544 -9.481 1.00 92.56 183 ARG A N 1
ATOM 1460 C CA . ARG A 1 183 ? -19.275 5.491 -10.016 1.00 92.56 183 ARG A CA 1
ATOM 1461 C C . ARG A 1 183 ? -19.476 6.723 -9.135 1.00 92.56 183 ARG A C 1
ATOM 1463 O O . ARG A 1 183 ? -19.960 7.732 -9.631 1.00 92.56 183 ARG A O 1
ATOM 1470 N N . TRP A 1 184 ? -19.195 6.622 -7.838 1.00 91.75 184 TRP A N 1
ATOM 1471 C CA . TRP A 1 184 ? -19.527 7.668 -6.865 1.00 91.75 184 TRP A CA 1
ATOM 1472 C C . TRP A 1 184 ? -18.303 8.484 -6.464 1.00 91.75 184 TRP A C 1
ATOM 1474 O O . TRP A 1 184 ? -18.407 9.693 -6.291 1.00 91.75 184 TRP A O 1
ATOM 1484 N N . GLY A 1 185 ? -17.142 7.840 -6.333 1.00 88.00 185 GLY A N 1
ATOM 1485 C CA . GLY A 1 185 ? -15.908 8.509 -5.909 1.00 88.00 185 GLY A CA 1
ATOM 1486 C C . GLY A 1 185 ? -14.655 8.039 -6.643 1.00 88.00 185 GLY A C 1
ATOM 1487 O O . GLY A 1 185 ? -13.552 8.197 -6.122 1.00 88.00 185 GLY A O 1
ATOM 1488 N N . GLY A 1 186 ? -14.813 7.436 -7.826 1.00 91.06 186 GLY A N 1
ATOM 1489 C CA . GLY A 1 186 ? -13.699 6.944 -8.635 1.00 91.06 186 GLY A CA 1
ATOM 1490 C C . GLY A 1 186 ? -12.879 5.850 -7.947 1.00 91.06 186 GLY A C 1
ATOM 1491 O O . GLY A 1 186 ? -13.309 5.227 -6.974 1.00 91.06 186 GLY A O 1
ATOM 1492 N N . ALA A 1 187 ? -11.664 5.628 -8.452 1.00 92.38 187 ALA A N 1
ATOM 1493 C CA . ALA A 1 187 ? -10.709 4.685 -7.866 1.00 92.38 187 ALA A CA 1
ATOM 1494 C C . ALA A 1 187 ? -10.374 5.029 -6.402 1.00 92.38 187 ALA A C 1
ATOM 1496 O O . ALA A 1 187 ? -10.259 4.132 -5.570 1.00 92.38 187 ALA A O 1
ATOM 1497 N N . GLY A 1 188 ? -10.326 6.322 -6.060 1.00 94.06 188 GLY A N 1
ATOM 1498 C CA . GLY A 1 188 ? -10.050 6.783 -4.701 1.00 94.06 188 GLY A CA 1
ATOM 1499 C C . GLY A 1 188 ? -11.012 6.199 -3.666 1.00 94.06 188 GLY A C 1
ATOM 1500 O O . GLY A 1 188 ? -10.567 5.730 -2.624 1.00 94.06 188 GLY A O 1
ATOM 1501 N N . LEU A 1 189 ? -12.317 6.124 -3.952 1.00 95.25 189 LEU A N 1
ATOM 1502 C CA . LEU A 1 189 ? -13.274 5.538 -3.003 1.00 95.25 189 LEU A CA 1
ATOM 1503 C C . LEU A 1 189 ? -13.014 4.043 -2.747 1.00 95.25 189 LEU A C 1
ATOM 1505 O O . LEU A 1 189 ? -13.179 3.577 -1.620 1.00 95.25 189 LEU A O 1
ATOM 1509 N N . VAL A 1 190 ? -12.555 3.305 -3.761 1.00 96.81 190 VAL A N 1
ATOM 1510 C CA . VAL A 1 190 ? -12.171 1.891 -3.624 1.00 96.81 190 VAL A CA 1
ATOM 1511 C C . VAL A 1 190 ? -10.895 1.765 -2.785 1.00 96.81 190 VAL A C 1
ATOM 1513 O O . VAL A 1 190 ? -10.878 0.989 -1.830 1.00 96.81 190 VAL A O 1
ATOM 1516 N N . SER A 1 191 ? -9.861 2.569 -3.066 1.00 96.75 191 SER A N 1
ATOM 1517 C CA . SER A 1 191 ? -8.638 2.634 -2.246 1.00 96.75 191 SER A CA 1
ATOM 1518 C C . SER A 1 191 ? -8.958 2.965 -0.784 1.00 96.75 191 SER A C 1
ATOM 1520 O O . SER A 1 191 ? -8.478 2.299 0.133 1.00 96.75 191 SER A O 1
ATOM 1522 N N . GLY A 1 192 ? -9.825 3.953 -0.558 1.00 97.62 192 GLY A N 1
ATOM 1523 C CA . GLY A 1 192 ? -10.270 4.359 0.772 1.00 97.62 192 GLY A CA 1
ATOM 1524 C C . GLY A 1 192 ? -10.995 3.239 1.514 1.00 97.62 192 GLY A C 1
ATOM 1525 O O . GLY A 1 192 ? -10.710 3.006 2.686 1.00 97.62 192 GLY A O 1
ATOM 1526 N N . ALA A 1 193 ? -11.875 2.496 0.836 1.00 97.56 193 ALA A N 1
ATOM 1527 C CA . ALA A 1 193 ? -12.551 1.341 1.422 1.00 97.56 193 ALA A CA 1
ATOM 1528 C C . ALA A 1 193 ? -11.555 0.250 1.849 1.00 97.56 193 ALA A C 1
ATOM 1530 O O . ALA A 1 193 ? -11.667 -0.279 2.954 1.00 97.56 193 ALA A O 1
ATOM 1531 N N . ILE A 1 194 ? -10.551 -0.046 1.017 1.00 98.19 194 ILE A N 1
ATOM 1532 C CA . ILE A 1 194 ? -9.500 -1.024 1.335 1.00 98.19 194 ILE A CA 1
ATOM 1533 C C . ILE A 1 194 ? -8.728 -0.596 2.588 1.00 98.19 194 ILE A C 1
ATOM 1535 O O . ILE A 1 194 ? -8.568 -1.399 3.512 1.00 98.19 194 ILE A O 1
ATOM 1539 N N . VAL A 1 195 ? -8.284 0.663 2.656 1.00 98.56 195 VAL A N 1
ATOM 1540 C CA . VAL A 1 195 ? -7.552 1.194 3.819 1.00 98.56 195 VAL A CA 1
ATOM 1541 C C . VAL A 1 195 ? -8.423 1.172 5.073 1.00 98.56 195 VAL A C 1
ATOM 1543 O O . VAL A 1 195 ? -7.977 0.691 6.115 1.00 98.56 195 VAL A O 1
ATOM 1546 N N . ALA A 1 196 ? -9.673 1.628 4.971 1.00 98.56 196 ALA A N 1
ATOM 1547 C CA . ALA A 1 196 ? -10.602 1.671 6.092 1.00 98.56 196 ALA A CA 1
ATOM 1548 C C . ALA A 1 196 ? -10.890 0.271 6.648 1.00 98.56 196 ALA A C 1
ATOM 1550 O O . ALA A 1 196 ? -10.805 0.068 7.857 1.00 98.56 196 ALA A O 1
ATOM 1551 N N . VAL A 1 197 ? -11.176 -0.711 5.787 1.00 98.50 197 VAL A N 1
ATOM 1552 C CA . VAL A 1 197 ? -11.451 -2.091 6.218 1.00 98.50 197 VAL A CA 1
ATOM 1553 C C . VAL A 1 197 ? -10.222 -2.720 6.867 1.00 98.50 197 VAL A C 1
ATOM 1555 O O . VAL A 1 197 ? -10.340 -3.269 7.960 1.00 98.50 197 VAL A O 1
ATOM 1558 N N . ASN A 1 198 ? -9.036 -2.592 6.266 1.00 98.62 198 ASN A N 1
ATOM 1559 C CA . ASN A 1 198 ? -7.810 -3.112 6.877 1.00 98.62 198 ASN A CA 1
ATOM 1560 C C . ASN A 1 198 ? -7.522 -2.443 8.233 1.00 98.62 198 ASN A C 1
ATOM 1562 O O . ASN A 1 198 ? -7.143 -3.125 9.186 1.00 98.62 198 ASN A O 1
ATOM 1566 N N . GLY A 1 199 ? -7.744 -1.130 8.345 1.00 98.12 199 GLY A N 1
ATOM 1567 C CA . GLY A 1 199 ? -7.616 -0.398 9.603 1.00 98.12 199 GLY A CA 1
ATOM 1568 C C . GLY A 1 199 ? -8.605 -0.881 10.666 1.00 98.12 199 GLY A C 1
ATOM 1569 O O . GLY A 1 199 ? -8.203 -1.157 11.793 1.00 98.12 199 GLY A O 1
ATOM 1570 N N . LEU A 1 200 ? -9.881 -1.066 10.310 1.00 98.25 200 LEU A N 1
ATOM 1571 C CA . LEU A 1 200 ? -10.902 -1.611 11.215 1.00 98.25 200 LEU A CA 1
ATOM 1572 C C . LEU A 1 200 ? -10.548 -3.020 11.689 1.00 98.25 200 LEU A C 1
ATOM 1574 O O . LEU A 1 200 ? -10.637 -3.296 12.883 1.00 98.25 200 LEU A O 1
ATOM 1578 N N . VAL A 1 201 ? -10.107 -3.896 10.783 1.00 97.25 201 VAL A N 1
ATOM 1579 C CA . VAL A 1 201 ? -9.655 -5.250 11.133 1.00 97.25 201 VAL A CA 1
ATOM 1580 C C . VAL A 1 201 ? -8.468 -5.178 12.095 1.00 97.25 201 VAL A C 1
ATOM 1582 O O . VAL A 1 201 ? -8.470 -5.850 13.125 1.00 97.25 201 VAL A O 1
ATOM 1585 N N . ALA A 1 202 ? -7.479 -4.329 11.818 1.00 95.75 202 ALA A N 1
ATOM 1586 C CA . ALA A 1 202 ? -6.309 -4.165 12.673 1.00 95.75 202 ALA A CA 1
ATOM 1587 C C . ALA A 1 202 ? -6.652 -3.621 14.071 1.00 95.75 202 ALA A C 1
ATOM 1589 O O . ALA A 1 202 ? -6.115 -4.114 15.066 1.00 95.75 202 ALA A O 1
ATOM 1590 N N . GLU A 1 203 ? -7.544 -2.633 14.172 1.00 94.12 203 GLU A N 1
ATOM 1591 C CA . GLU A 1 203 ? -8.008 -2.076 15.450 1.00 94.12 203 GLU A CA 1
ATOM 1592 C C . GLU A 1 203 ? -8.896 -3.063 16.229 1.00 94.12 203 GLU A C 1
ATOM 1594 O O . GLU A 1 203 ? -8.772 -3.169 17.452 1.00 94.12 203 GLU A O 1
ATOM 1599 N N . ALA A 1 204 ? -9.752 -3.829 15.545 1.00 93.44 204 ALA A N 1
ATOM 1600 C CA . ALA A 1 204 ? -10.575 -4.868 16.165 1.00 93.44 204 ALA A CA 1
ATOM 1601 C C . ALA A 1 204 ? -9.706 -5.990 16.744 1.00 93.44 204 ALA A C 1
ATOM 1603 O O . ALA A 1 204 ? -9.895 -6.400 17.892 1.00 93.44 204 ALA A O 1
ATOM 1604 N N . LEU A 1 205 ? -8.697 -6.429 15.983 1.00 90.56 205 LEU A N 1
ATOM 1605 C CA . LEU A 1 205 ? -7.692 -7.360 16.475 1.00 90.56 205 LEU A CA 1
ATOM 1606 C C . LEU A 1 205 ? -6.961 -6.754 17.676 1.00 90.56 205 LEU A C 1
ATOM 1608 O O . LEU A 1 205 ? -6.941 -7.381 18.723 1.00 90.56 205 LEU A O 1
ATOM 1612 N N . ALA A 1 206 ? -6.428 -5.535 17.599 1.00 85.88 206 ALA A N 1
ATOM 1613 C CA . ALA A 1 206 ? -5.732 -4.903 18.726 1.00 85.88 206 ALA A CA 1
ATOM 1614 C C . ALA A 1 206 ? -6.595 -4.838 20.006 1.00 85.88 206 ALA A C 1
ATOM 1616 O O . ALA A 1 206 ? -6.129 -5.189 21.095 1.00 85.88 206 ALA A O 1
ATOM 1617 N N . SER A 1 207 ? -7.873 -4.481 19.859 1.00 82.56 207 SER A N 1
ATOM 1618 C CA . SER A 1 207 ? -8.841 -4.396 20.959 1.00 82.56 207 SER A CA 1
ATOM 1619 C C . SER A 1 207 ? -9.094 -5.754 21.621 1.00 82.56 207 SER A C 1
ATOM 1621 O O . SER A 1 207 ? -9.104 -5.840 22.848 1.00 82.56 207 SER A O 1
ATOM 1623 N N . ALA A 1 208 ? -9.215 -6.831 20.836 1.00 75.06 208 ALA A N 1
ATOM 1624 C CA . ALA A 1 208 ? -9.392 -8.189 21.359 1.00 75.06 208 ALA A CA 1
ATOM 1625 C C . ALA A 1 208 ? -8.208 -8.676 22.220 1.00 75.06 208 ALA A C 1
ATOM 1627 O O . ALA A 1 208 ? -8.381 -9.556 23.060 1.00 75.06 208 ALA A O 1
ATOM 1628 N N . HIS A 1 209 ? -7.017 -8.093 22.045 1.00 65.31 209 HIS A N 1
ATOM 1629 C CA . HIS A 1 209 ? -5.799 -8.464 22.777 1.00 65.31 209 HIS A CA 1
ATOM 1630 C C . HIS A 1 209 ? -5.451 -7.498 23.921 1.00 65.31 209 HIS A C 1
ATOM 1632 O O . HIS A 1 209 ? -4.379 -7.620 24.513 1.00 65.31 209 HIS A O 1
ATOM 1638 N N . GLY A 1 210 ? -6.308 -6.515 24.220 1.00 60.22 210 GLY A N 1
ATOM 1639 C CA . GLY A 1 210 ? -6.021 -5.495 25.232 1.00 60.22 210 GLY A CA 1
ATOM 1640 C C . GLY A 1 210 ? -4.847 -4.580 24.865 1.00 60.22 210 GLY A C 1
ATOM 1641 O O . GLY A 1 210 ? -4.204 -4.020 25.754 1.00 60.22 210 GLY A O 1
ATOM 1642 N N . PHE A 1 211 ? -4.540 -4.427 23.571 1.00 56.88 211 PHE A N 1
ATOM 1643 C CA . PHE A 1 211 ? -3.490 -3.519 23.120 1.00 56.88 211 PHE A CA 1
ATOM 1644 C C . PHE A 1 211 ? -3.923 -2.071 23.378 1.00 56.88 211 PHE A C 1
ATOM 1646 O O . PHE A 1 211 ? -4.765 -1.513 22.674 1.00 56.88 211 PHE A O 1
ATOM 1653 N N . GLN A 1 212 ? -3.338 -1.450 24.400 1.00 55.25 212 GLN A N 1
ATOM 1654 C CA . GLN A 1 212 ? -3.497 -0.023 24.645 1.00 55.25 212 GLN A CA 1
ATOM 1655 C C . GLN A 1 212 ? -2.481 0.734 23.796 1.00 55.25 212 GLN A C 1
ATOM 1657 O O . GLN A 1 212 ? -1.274 0.510 23.884 1.00 55.25 212 GLN A O 1
ATOM 1662 N N . SER A 1 213 ? -2.974 1.642 22.955 1.00 53.00 213 SER A N 1
ATOM 1663 C CA . SER A 1 213 ? -2.096 2.567 22.239 1.00 53.00 213 SER A CA 1
ATOM 1664 C C . SER A 1 213 ? -1.309 3.408 23.251 1.00 53.00 213 SER A C 1
ATOM 1666 O O . SER A 1 213 ? -1.860 3.719 24.309 1.00 53.00 213 SER A O 1
ATOM 1668 N N . PRO A 1 214 ? -0.055 3.803 22.956 1.00 50.94 214 PRO A N 1
ATOM 1669 C CA . PRO A 1 214 ? 0.734 4.605 23.882 1.00 50.94 214 PRO A CA 1
ATOM 1670 C C . PRO A 1 214 ? -0.054 5.853 24.286 1.00 50.94 214 PRO A C 1
ATOM 1672 O O . PRO A 1 214 ? -0.443 6.638 23.415 1.00 50.94 214 PRO A O 1
ATOM 1675 N N . ALA A 1 215 ? -0.320 6.001 25.586 1.00 46.47 215 ALA A N 1
ATOM 1676 C CA . ALA A 1 215 ? -1.038 7.152 26.111 1.00 46.47 215 ALA A CA 1
ATOM 1677 C C . ALA A 1 215 ? -0.288 8.445 25.738 1.00 46.47 215 ALA A C 1
ATOM 1679 O O . ALA A 1 215 ? 0.950 8.451 25.717 1.00 46.47 215 ALA A O 1
ATOM 1680 N N . PRO A 1 216 ? -1.001 9.543 25.432 1.00 47.62 216 PRO A N 1
ATOM 1681 C CA . PRO A 1 216 ? -0.355 10.828 25.223 1.00 47.62 216 PRO A CA 1
ATOM 1682 C C . PRO A 1 216 ? 0.424 11.212 26.488 1.00 47.62 216 PRO A C 1
ATOM 1684 O O . PRO A 1 216 ? -0.105 11.155 27.597 1.00 47.62 216 PRO A O 1
ATOM 1687 N N . ALA A 1 217 ? 1.680 11.635 26.319 1.00 50.94 217 ALA A N 1
ATOM 1688 C CA . ALA A 1 217 ? 2.586 12.011 27.413 1.00 50.94 217 ALA A CA 1
ATOM 1689 C C . ALA A 1 217 ? 2.050 13.151 28.313 1.00 50.94 217 ALA A C 1
ATOM 1691 O O . ALA A 1 217 ? 2.592 13.409 29.382 1.00 50.94 217 ALA A O 1
ATOM 1692 N N . VAL A 1 218 ? 0.963 13.808 27.903 1.00 51.56 218 VAL A N 1
ATOM 1693 C CA . VAL A 1 218 ? 0.342 14.959 28.572 1.00 51.56 218 VAL A CA 1
ATOM 1694 C C . VAL A 1 218 ? -0.476 14.564 29.817 1.00 51.56 218 VAL A C 1
ATOM 1696 O O . VAL A 1 218 ? -0.781 15.418 30.641 1.00 51.56 218 VAL A O 1
ATOM 1699 N N . ALA A 1 219 ? -0.785 13.280 30.034 1.00 44.72 219 ALA A N 1
ATOM 1700 C CA . ALA A 1 219 ? -1.616 12.859 31.172 1.00 44.72 219 ALA A CA 1
ATOM 1701 C C . ALA A 1 219 ? -0.873 12.722 32.526 1.00 44.72 219 ALA A C 1
ATOM 1703 O O . ALA A 1 219 ? -1.516 12.470 33.541 1.00 44.72 219 ALA A O 1
ATOM 1704 N N . MET A 1 220 ? 0.457 12.894 32.581 1.00 41.94 220 MET A N 1
ATOM 1705 C CA . MET A 1 220 ? 1.264 12.720 33.809 1.00 41.94 220 MET A CA 1
ATOM 1706 C C . MET A 1 220 ? 1.699 14.036 34.479 1.00 41.94 220 MET A C 1
ATOM 1708 O O . MET A 1 220 ? 2.749 14.106 35.113 1.00 41.94 220 MET A O 1
ATOM 1712 N N . GLY A 1 221 ? 0.890 15.091 34.365 1.00 42.38 221 GLY A N 1
ATOM 1713 C CA . GLY A 1 221 ? 1.226 16.408 34.908 1.00 42.38 221 GLY A CA 1
ATOM 1714 C C . GLY A 1 221 ? 0.074 17.124 35.599 1.00 42.38 221 GLY A C 1
ATOM 1715 O O . GLY A 1 221 ? -0.095 18.301 35.334 1.00 42.38 221 GLY A O 1
ATOM 1716 N N . HIS A 1 222 ? -0.752 16.459 36.422 1.00 41.28 222 HIS A N 1
ATOM 1717 C CA . HIS A 1 222 ? -1.726 17.187 37.262 1.00 41.28 222 HIS A CA 1
ATOM 1718 C C . HIS A 1 222 ? -2.272 16.426 38.487 1.00 41.28 222 HIS A C 1
ATOM 1720 O O . HIS A 1 222 ? -3.429 16.588 38.863 1.00 41.28 222 HIS A O 1
ATOM 1726 N N . GLN A 1 223 ? -1.452 15.612 39.158 1.00 41.22 223 GLN A N 1
ATOM 1727 C CA . GLN A 1 223 ? -1.798 15.100 40.492 1.00 41.22 223 GLN A CA 1
ATOM 1728 C C . GLN A 1 223 ? -0.629 15.280 41.457 1.00 41.22 223 GLN A C 1
ATOM 1730 O O . GLN A 1 223 ? 0.177 14.379 41.651 1.00 41.22 223 GLN A O 1
ATOM 1735 N N . ASN A 1 224 ? -0.519 16.474 42.036 1.00 39.75 224 ASN A N 1
ATOM 1736 C CA . ASN A 1 224 ? 0.143 16.681 43.321 1.00 39.75 224 ASN A CA 1
ATOM 1737 C C . ASN A 1 224 ? -0.269 18.046 43.876 1.00 39.75 224 ASN A C 1
ATOM 1739 O O . ASN A 1 224 ? 0.078 19.069 43.291 1.00 39.75 224 ASN A O 1
ATOM 1743 N N . GLY A 1 225 ? -0.977 18.061 45.008 1.00 40.75 225 GLY A N 1
ATOM 1744 C CA . GLY A 1 225 ? -1.106 19.278 45.811 1.00 40.75 225 GLY A CA 1
ATOM 1745 C C . GLY A 1 225 ? -2.452 19.528 46.482 1.00 40.75 225 GLY A C 1
ATOM 1746 O O . GLY A 1 225 ? -3.009 20.604 46.313 1.00 40.75 225 GLY A O 1
ATOM 1747 N N . SER A 1 226 ? -2.980 18.578 47.251 1.00 41.31 226 SER A N 1
ATOM 1748 C CA . SER A 1 226 ? -3.756 18.872 48.470 1.00 41.31 226 SER A CA 1
ATOM 1749 C C . SER A 1 226 ? -4.088 17.559 49.162 1.00 41.31 226 SER A C 1
ATOM 1751 O O . SER A 1 226 ? -4.958 16.830 48.718 1.00 41.31 226 SER A O 1
ATOM 1753 N N . ASP A 1 227 ? -3.317 17.217 50.193 1.00 38.72 227 ASP A N 1
ATOM 1754 C CA . ASP A 1 227 ? -3.904 16.828 51.475 1.00 38.72 227 ASP A CA 1
ATOM 1755 C C . ASP A 1 227 ? -2.810 16.706 52.535 1.00 38.72 227 ASP A C 1
ATOM 1757 O O . ASP A 1 227 ? -1.849 15.939 52.436 1.00 38.72 227 ASP A O 1
ATOM 1761 N N . GLY A 1 228 ? -2.945 17.566 53.540 1.00 36.97 228 GLY A N 1
ATOM 1762 C CA . GLY A 1 228 ? -2.087 17.620 54.703 1.00 36.97 228 GLY A CA 1
ATOM 1763 C C . GLY A 1 228 ? -2.426 16.527 55.714 1.00 36.97 228 GLY A C 1
ATOM 1764 O O . GLY A 1 228 ? -3.582 16.255 56.002 1.00 36.97 228 GLY A O 1
ATOM 1765 N N . ALA A 1 229 ? -1.361 15.984 56.302 1.00 39.53 229 ALA A N 1
ATOM 1766 C CA . ALA A 1 229 ? -1.240 15.583 57.702 1.00 39.53 229 ALA A CA 1
ATOM 1767 C C . ALA A 1 229 ? -2.347 14.707 58.333 1.00 39.53 229 ALA A C 1
ATOM 1769 O O . ALA A 1 229 ? -3.353 15.219 58.814 1.00 39.53 229 ALA A O 1
ATOM 1770 N N . ARG A 1 230 ? -2.016 13.435 58.617 1.00 36.56 230 ARG A N 1
ATOM 1771 C CA . ARG A 1 230 ? -1.798 12.951 60.002 1.00 36.56 230 ARG A CA 1
ATOM 1772 C C . ARG A 1 230 ? -1.381 11.478 60.072 1.00 36.56 230 ARG A C 1
ATOM 1774 O O . ARG A 1 230 ? -1.844 10.636 59.320 1.00 36.56 230 ARG A O 1
ATOM 1781 N N . ASN A 1 231 ? -0.604 11.235 61.123 1.00 36.69 231 ASN A N 1
ATOM 1782 C CA . ASN A 1 231 ? -0.309 9.989 61.825 1.00 36.69 231 ASN A CA 1
ATOM 1783 C C . ASN A 1 231 ? 0.811 9.064 61.323 1.00 36.69 231 ASN A C 1
ATOM 1785 O O . ASN A 1 231 ? 0.737 8.405 60.293 1.00 36.69 231 ASN A O 1
ATOM 1789 N N . ARG A 1 232 ? 1.852 9.028 62.166 1.00 40.69 232 ARG A N 1
ATOM 1790 C CA . ARG A 1 232 ? 2.959 8.076 62.194 1.00 40.69 232 ARG A CA 1
ATOM 1791 C C . ARG A 1 232 ? 2.487 6.791 62.871 1.00 40.69 232 ARG A C 1
ATOM 1793 O O . ARG A 1 232 ? 1.855 6.872 63.919 1.00 40.69 232 ARG A O 1
ATOM 1800 N N . ASP A 1 233 ? 2.923 5.656 62.345 1.00 38.53 233 ASP A N 1
ATOM 1801 C CA . ASP A 1 233 ? 3.076 4.412 63.099 1.00 38.53 233 ASP A CA 1
ATOM 1802 C C . ASP A 1 233 ? 4.437 3.792 62.712 1.00 38.53 233 ASP A C 1
ATOM 1804 O O . ASP A 1 233 ? 4.729 3.717 61.510 1.00 38.53 233 ASP A O 1
ATOM 1808 N N . PRO A 1 234 ? 5.328 3.434 63.659 1.00 47.84 234 PRO A N 1
ATOM 1809 C CA . PRO A 1 234 ? 6.652 2.929 63.342 1.00 47.84 234 PRO A CA 1
ATOM 1810 C C . PRO A 1 234 ? 6.748 1.424 63.610 1.00 47.84 234 PRO A C 1
ATOM 1812 O O . PRO A 1 234 ? 7.366 1.033 64.587 1.00 47.84 234 PRO A O 1
ATOM 1815 N N . THR A 1 235 ? 6.229 0.554 62.738 1.00 39.62 235 THR A N 1
ATOM 1816 C CA . THR A 1 235 ? 6.692 -0.848 62.685 1.00 39.62 235 THR A CA 1
ATOM 1817 C C . THR A 1 235 ? 6.519 -1.483 61.298 1.00 39.62 235 THR A C 1
ATOM 1819 O O . THR A 1 235 ? 5.429 -1.571 60.756 1.00 39.62 235 THR A O 1
ATOM 1822 N N . GLY A 1 236 ? 7.640 -1.961 60.746 1.00 32.75 236 GLY A N 1
ATOM 1823 C CA . GLY A 1 236 ? 7.732 -3.208 59.976 1.00 32.75 236 GLY A CA 1
ATOM 1824 C C . GLY A 1 236 ? 7.044 -3.325 58.608 1.00 32.75 236 GLY A C 1
ATOM 1825 O O . GLY A 1 236 ? 5.863 -3.627 58.521 1.00 32.75 236 GLY A O 1
ATOM 1826 N N . GLY A 1 237 ? 7.854 -3.359 57.539 1.00 31.50 237 GLY A N 1
ATOM 1827 C CA . GLY A 1 237 ? 7.612 -4.332 56.462 1.00 31.50 237 GLY A CA 1
ATOM 1828 C C . GLY A 1 237 ? 7.608 -3.820 55.020 1.00 31.50 237 GLY A C 1
ATOM 1829 O O . GLY A 1 237 ? 6.581 -3.435 54.486 1.00 31.50 237 GLY A O 1
ATOM 1830 N N . ARG A 1 238 ? 8.759 -4.007 54.360 1.00 36.44 238 ARG A N 1
ATOM 1831 C CA . ARG A 1 238 ? 8.955 -4.286 52.920 1.00 36.44 238 ARG A CA 1
ATOM 1832 C C . ARG A 1 238 ? 8.529 -3.231 51.880 1.00 36.44 238 ARG A C 1
ATOM 1834 O O . ARG A 1 238 ? 7.402 -3.170 51.414 1.00 36.44 238 ARG A O 1
ATOM 1841 N N . SER A 1 239 ? 9.579 -2.588 51.360 1.00 47.09 239 SER A N 1
ATOM 1842 C CA . SER A 1 239 ? 9.888 -2.445 49.926 1.00 47.09 239 SER A CA 1
ATOM 1843 C C . SER A 1 239 ? 8.815 -1.828 49.019 1.00 47.09 239 SER A C 1
ATOM 1845 O O . SER A 1 239 ? 8.113 -2.517 48.282 1.00 47.09 239 SER A O 1
ATOM 1847 N N . ARG A 1 240 ? 8.799 -0.492 48.977 1.00 46.72 240 ARG A N 1
ATOM 1848 C CA . ARG A 1 240 ? 8.367 0.292 47.810 1.00 46.72 240 ARG A CA 1
ATOM 1849 C C . ARG A 1 240 ? 9.187 1.576 47.706 1.00 46.72 240 ARG A C 1
ATOM 1851 O O . ARG A 1 240 ? 8.687 2.646 48.026 1.00 46.72 240 ARG A O 1
ATOM 1858 N N . ARG A 1 241 ? 10.447 1.475 47.268 1.00 35.03 241 ARG A N 1
ATOM 1859 C CA . ARG A 1 241 ? 11.234 2.603 46.731 1.00 35.03 241 ARG A CA 1
ATOM 1860 C C . ARG A 1 241 ? 12.312 2.106 45.766 1.00 35.03 241 ARG A C 1
ATOM 1862 O O . ARG A 1 241 ? 13.414 1.789 46.186 1.00 35.03 241 ARG A O 1
ATOM 1869 N N . SER A 1 242 ? 11.982 2.098 44.480 1.00 35.94 242 SER A N 1
ATOM 1870 C CA . SER A 1 242 ? 12.894 2.531 43.411 1.00 35.94 242 SER A CA 1
ATOM 1871 C C . SER A 1 242 ? 12.074 2.843 42.153 1.00 35.94 242 SER A C 1
ATOM 1873 O O . SER A 1 242 ? 12.190 2.198 41.116 1.00 35.94 242 SER A O 1
ATOM 1875 N N . LEU A 1 243 ? 11.183 3.828 42.274 1.00 43.19 243 LEU A N 1
ATOM 1876 C CA . LEU A 1 243 ? 10.883 4.698 41.140 1.00 43.19 243 LEU A CA 1
ATOM 1877 C C . LEU A 1 243 ? 12.068 5.676 41.009 1.00 43.19 243 LEU A C 1
ATOM 1879 O O . LEU A 1 243 ? 12.610 6.072 42.042 1.00 43.19 243 LEU A O 1
ATOM 1883 N N . TRP A 1 244 ? 12.395 6.084 39.775 1.00 34.88 244 TRP A N 1
ATOM 1884 C CA . TRP A 1 244 ? 13.112 7.332 39.424 1.00 34.88 244 TRP A CA 1
ATOM 1885 C C . TRP A 1 244 ? 14.579 7.334 38.947 1.00 34.88 244 TRP A C 1
ATOM 1887 O O . TRP A 1 244 ? 15.218 8.367 39.085 1.00 34.88 244 TRP A O 1
ATOM 1897 N N . LEU A 1 245 ? 15.106 6.308 38.260 1.00 33.31 245 LEU A N 1
ATOM 1898 C CA . LEU A 1 245 ? 16.375 6.464 37.501 1.00 33.31 245 LEU A CA 1
ATOM 1899 C C . LEU A 1 245 ? 16.416 5.714 36.151 1.00 33.31 245 LEU A C 1
ATOM 1901 O O . LEU A 1 245 ? 17.289 4.887 35.910 1.00 33.31 245 LEU A O 1
ATOM 1905 N N . SER A 1 246 ? 15.490 5.998 35.231 1.00 34.69 246 SER A N 1
ATOM 1906 C CA . SER A 1 246 ? 15.613 5.510 33.833 1.00 34.69 246 SER A CA 1
ATOM 1907 C C . SER A 1 246 ? 15.169 6.519 32.771 1.00 34.69 246 SER A C 1
ATOM 1909 O O . SER A 1 246 ? 15.076 6.176 31.599 1.00 34.69 246 SER A O 1
ATOM 1911 N N . ALA A 1 247 ? 14.885 7.765 33.159 1.00 33.81 247 ALA A N 1
ATOM 1912 C CA . ALA A 1 247 ? 14.281 8.753 32.266 1.00 33.81 247 ALA A CA 1
ATOM 1913 C C . ALA A 1 247 ? 15.270 9.742 31.619 1.00 33.81 247 ALA A C 1
ATOM 1915 O O . ALA A 1 247 ? 14.808 10.643 30.933 1.00 33.81 247 ALA A O 1
ATOM 1916 N N . LEU A 1 248 ? 16.595 9.627 31.802 1.00 34.59 248 LEU A N 1
ATOM 1917 C CA . LEU A 1 248 ? 17.519 10.679 31.332 1.00 34.59 248 LEU A CA 1
ATOM 1918 C C . LEU A 1 248 ? 18.973 10.232 31.068 1.00 34.59 248 LEU A C 1
ATOM 1920 O O . LEU A 1 248 ? 19.910 10.965 31.367 1.00 34.59 248 LEU A O 1
ATOM 1924 N N . GLY A 1 249 ? 19.204 9.056 30.478 1.00 32.75 249 GLY A N 1
ATOM 1925 C CA . GLY A 1 249 ? 20.576 8.662 30.141 1.00 32.75 249 GLY A CA 1
ATOM 1926 C C . GLY A 1 249 ? 20.690 7.586 29.071 1.00 32.75 249 GLY A C 1
ATOM 1927 O O . GLY A 1 249 ? 20.275 6.458 29.298 1.00 32.75 249 GLY A O 1
ATOM 1928 N N . LEU A 1 250 ? 21.355 7.959 27.972 1.00 31.80 250 LEU A N 1
ATOM 1929 C CA . LEU A 1 250 ? 22.074 7.091 27.030 1.00 31.80 250 LEU A CA 1
ATOM 1930 C C . LEU A 1 250 ? 21.240 6.436 25.917 1.00 31.80 250 LEU A C 1
ATOM 1932 O O . LEU A 1 250 ? 21.032 5.230 25.858 1.00 31.80 250 LEU A O 1
ATOM 1936 N N . TRP A 1 251 ? 20.861 7.278 24.953 1.00 38.44 251 TRP A N 1
ATOM 1937 C CA . TRP A 1 251 ? 20.665 6.887 23.554 1.00 38.44 251 TRP A CA 1
ATOM 1938 C C . TRP A 1 251 ? 21.951 7.184 22.766 1.00 38.44 251 TRP A C 1
ATOM 1940 O O . TRP A 1 251 ? 21.962 8.013 21.866 1.00 38.44 251 TRP A O 1
ATOM 1950 N N . LEU A 1 252 ? 23.053 6.557 23.170 1.00 39.53 252 LEU A N 1
ATOM 1951 C CA . LEU A 1 252 ? 24.301 6.462 22.417 1.00 39.53 252 LEU A CA 1
ATOM 1952 C C . LEU A 1 252 ? 24.982 5.170 22.872 1.00 39.53 252 LEU A C 1
ATOM 1954 O O . LEU A 1 252 ? 25.590 5.148 23.933 1.00 39.53 252 LEU A O 1
ATOM 1958 N N . ASP A 1 253 ? 24.825 4.100 22.098 1.00 33.22 253 ASP A N 1
ATOM 1959 C CA . ASP A 1 253 ? 26.007 3.365 21.662 1.00 33.22 253 ASP A CA 1
ATOM 1960 C C . ASP A 1 253 ? 25.721 2.555 20.397 1.00 33.22 253 ASP A C 1
ATOM 1962 O O . ASP A 1 253 ? 24.824 1.715 20.304 1.00 33.22 253 ASP A O 1
ATOM 1966 N N . SER A 1 254 ? 26.498 2.917 19.388 1.00 36.84 254 SER A N 1
ATOM 1967 C CA . SER A 1 254 ? 26.800 2.182 18.175 1.00 36.84 254 SER A CA 1
ATOM 1968 C C . SER A 1 254 ? 27.719 0.990 18.474 1.00 36.84 254 SER A C 1
ATOM 1970 O O . SER A 1 254 ? 28.438 0.997 19.464 1.00 36.84 254 SER A O 1
ATOM 1972 N N . THR A 1 255 ? 27.787 0.053 17.522 1.00 43.81 255 THR A N 1
ATOM 1973 C CA . THR A 1 255 ? 28.793 -1.023 17.356 1.00 43.81 255 THR A CA 1
ATOM 1974 C C . THR A 1 255 ? 28.636 -2.305 18.189 1.00 43.81 255 THR A C 1
ATOM 1976 O O . THR A 1 255 ? 29.164 -2.426 19.288 1.00 43.81 255 THR A O 1
ATOM 1979 N N . ALA A 1 256 ? 27.962 -3.298 17.596 1.00 37.78 256 ALA A N 1
ATOM 1980 C CA . ALA A 1 256 ? 28.507 -4.622 17.250 1.00 37.78 256 ALA A CA 1
ATOM 1981 C C . ALA A 1 256 ? 27.508 -5.358 16.340 1.00 37.78 256 ALA A C 1
ATOM 1983 O O . ALA A 1 256 ? 26.298 -5.342 16.666 1.00 37.78 256 ALA A O 1
#

pLDDT: mean 80.96, std 22.48, range [31.5, 98.69]

Radius of gyration: 24.91 Å; chains: 1; bounding box: 49×58×93 Å

Secondary structure (DSSP, 8-state):
-HHHHHHHHHHHHHHHHHS-THHHHHH-HHHHHHHHHHHHHHTSTTT--GGGHHHHTHHIIIIIIIT--HHHHHHHHHHHHHHHTGGGGGG---GGGT--HHHHHHHHHHHHHHHHHHHHHHHHHHHHHHHHHHTTS-HHHHHHHHHHHHHHHHHHHHTSTT----GGGGGTTT-HHHHTTHHHHHHHHHHHHHHHHHHHHHHHHHHHTT-PPPPPGGGGSS----------------------SSSSS-------

Sequence (256 aa):
MAQQQWKSVERWASKLLINPPARIATQRPLLFCALGGLLFALALPPWGLWPLAWLGLVPLWQVGIQMGNWRGSLAWAFLYEGITAHWLWDLHPLTWLGIPWGASLAIALACWLGIVVWRWGTILLWQQLTFRLGRGQSAGLRVLLGTALWLALEALWTSGPLYWDSFALSQSPHNLAILQLGRWGGAGLVSGAIVAVNGLVAEALASAHGFQSPAPAVAMGHQNGSDGARNRDPTGGRSRRSLWLSALGLWLDSTA